Protein AF-0000000084682829 (afdb_homodimer)

InterPro domains:
  IPR000572 Oxidoreductase, molybdopterin-binding domain [PF00174] (5-115)
  IPR036374 Oxidoreductase, molybdopterin-binding domain superfamily [G3DSA:3.90.420.10] (2-144)
  IPR036374 Oxidoreductase, molybdopterin-binding domain superfamily [SSF56524] (5-141)

Foldseek 3Di:
DDFAWEWEAAQFPATDIDTLVNFVVDDKDKDWAWAQDPVPGIDTKMFMTDFPLVVRVVRHHPFDPVDPVLQQQKKKWWAAPVGQIDIDRSQCCDPVHVNFRWGQTQDINRHGCGRWGTWIDGRPDHHCSHIGTHIHYMYIYSPDDPPDPPPDPPDPPPPPDD/DDFAWEWEAAQFPATDIDTLVNFVVDDKDKDWAWAQDPVPGIDTKMFMTDFPLVVRVVRHHPFDPVDPVLLQQKKKWWAAPVGQIDIDRSQCCDPVHVNFRWGQTQDINRHGCGRWGTWIDGRVDHHCSHIGTHIHYMYMYSPDDPPDPPPDPPPPPPPPDD

Sequence (324 aa):
MELAELALTGDLVRPARLTVPDLLRRPQHAARVSFECATSGTRHHRFTGPLLYDVLAGAGPVFDPARRKDRLRFLIAVTGTDGHRALLSWAEIDPDFADAPVLLAVTVDGTPLDAAGPQLVLPQDRCGGRHISGITAIRVDGGYGFGAPVPATPGRASAAAPMELAELALTGDLVRPARLTVPDLLRRPQHAARVSFECATSGTRHHRFTGPLLYDVLAGAGPVFDPARRKDRLRFLIAVTGTDGHRALLSWAEIDPDFADAPVLLAVTVDGTPLDAAGPQLVLPQDRCGGRHISGITAIRVDGGYGFGAPVPATPGRASAAAP

Radius of gyration: 21.26 Å; Cα contacts (8 Å, |Δi|>4): 786; chains: 2; bounding box: 44×88×56 Å

Structure (mmCIF, N/CA/C/O backbone):
data_AF-0000000084682829-model_v1
#
loop_
_entity.id
_entity.type
_entity.pdbx_description
1 polymer 'Oxidoreductase molybdopterin-binding domain-containing protein'
#
loop_
_atom_site.group_PDB
_atom_site.id
_atom_site.type_symbol
_atom_site.label_atom_id
_atom_site.label_alt_id
_atom_site.label_comp_id
_atom_site.label_asym_id
_atom_site.label_entity_id
_atom_site.label_seq_id
_atom_site.pdbx_PDB_ins_code
_atom_site.Cartn_x
_atom_site.Cartn_y
_atom_site.Cartn_z
_atom_site.occupancy
_atom_site.B_iso_or_equiv
_atom_site.auth_seq_id
_atom_site.auth_comp_id
_atom_site.auth_asym_id
_atom_site.auth_atom_id
_atom_site.pdbx_PDB_model_num
ATOM 1 N N . MET A 1 1 ? -2.072 31.734 17.453 1 63 1 MET A N 1
ATOM 2 C CA . MET A 1 1 ? -2.863 30.578 17.047 1 63 1 MET A CA 1
ATOM 3 C C . MET A 1 1 ? -2.098 29.281 17.297 1 63 1 MET A C 1
ATOM 5 O O . MET A 1 1 ? -0.901 29.203 17.016 1 63 1 MET A O 1
ATOM 9 N N . GLU A 1 2 ? -2.697 28.312 17.891 1 88.12 2 GLU A N 1
ATOM 10 C CA . GLU A 1 2 ? -2.031 27.062 18.266 1 88.12 2 GLU A CA 1
ATOM 11 C C . GLU A 1 2 ? -1.8 26.188 17.047 1 88.12 2 GLU A C 1
ATOM 13 O O . GLU A 1 2 ? -2.684 26.047 16.203 1 88.12 2 GLU A O 1
ATOM 18 N N . LEU A 1 3 ? -0.605 25.828 16.781 1 94.94 3 LEU A N 1
ATOM 19 C CA . LEU A 1 3 ? -0.229 24.969 15.672 1 94.94 3 LEU A CA 1
ATOM 20 C C . LEU A 1 3 ? -0.531 23.5 15.984 1 94.94 3 LEU A C 1
ATOM 22 O O . LEU A 1 3 ? -0.27 23.031 17.094 1 94.94 3 LEU A O 1
ATOM 26 N N . ALA A 1 4 ? -1.259 22.906 15.016 1 96.94 4 ALA A N 1
ATOM 27 C CA . ALA A 1 4 ? -1.4 21.453 15.133 1 96.94 4 ALA A CA 1
ATOM 28 C C . ALA A 1 4 ? -0.052 20.75 14.984 1 96.94 4 ALA A C 1
ATOM 30 O O . ALA A 1 4 ? 0.828 21.234 14.266 1 96.94 4 ALA A O 1
ATOM 31 N N . GLU A 1 5 ? 0.032 19.609 15.641 1 96.88 5 GLU A N 1
ATOM 32 C CA . GLU A 1 5 ? 1.266 18.828 15.555 1 96.88 5 GLU A CA 1
ATOM 33 C C . GLU A 1 5 ? 0.998 17.422 15.023 1 96.88 5 GLU A C 1
ATOM 35 O O . GLU A 1 5 ? -0 16.797 15.383 1 96.88 5 GLU A O 1
ATOM 40 N N . LEU A 1 6 ? 1.908 16.953 14.242 1 96.31 6 LEU A N 1
ATOM 41 C CA . LEU A 1 6 ? 1.944 15.586 13.727 1 96.31 6 LEU A CA 1
ATOM 42 C C . LEU A 1 6 ? 3.107 14.805 14.328 1 96.31 6 LEU A C 1
ATOM 44 O O . LEU A 1 6 ? 4.262 15.227 14.234 1 96.31 6 LEU A O 1
ATOM 48 N N . ALA A 1 7 ? 2.777 13.727 14.992 1 97.62 7 ALA A N 1
ATOM 49 C CA . ALA A 1 7 ? 3.836 12.859 15.508 1 97.62 7 ALA A CA 1
ATOM 50 C C . ALA A 1 7 ? 4.305 11.867 14.445 1 97.62 7 ALA A C 1
ATOM 52 O O . ALA A 1 7 ? 3.506 11.109 13.898 1 97.62 7 ALA A O 1
ATOM 53 N N . LEU A 1 8 ? 5.547 11.898 14.062 1 97.81 8 LEU A N 1
ATOM 54 C CA . LEU A 1 8 ? 6.215 10.914 13.227 1 97.81 8 LEU A CA 1
ATOM 55 C C . LEU A 1 8 ? 6.965 9.891 14.078 1 97.81 8 LEU A C 1
ATOM 57 O O . LEU A 1 8 ? 7.918 10.242 14.773 1 97.81 8 LEU A O 1
ATOM 61 N N . THR A 1 9 ? 6.508 8.609 14.008 1 97.31 9 THR A N 1
ATOM 62 C CA . THR A 1 9 ? 7.02 7.633 14.961 1 97.31 9 THR A CA 1
ATOM 63 C C . THR A 1 9 ? 7.285 6.293 14.281 1 97.31 9 THR A C 1
ATOM 65 O O . THR A 1 9 ? 7.047 6.148 13.078 1 97.31 9 THR A O 1
ATOM 68 N N . GLY A 1 10 ? 7.793 5.293 15.125 1 97 10 GLY A N 1
ATOM 69 C CA . GLY A 1 10 ? 8.039 3.945 14.633 1 97 10 GLY A CA 1
ATOM 70 C C . GLY A 1 10 ? 9.5 3.686 14.32 1 97 10 GLY A C 1
ATOM 71 O O . GLY A 1 10 ? 10.391 4.188 15.016 1 97 10 GLY A O 1
ATOM 72 N N . ASP A 1 11 ? 9.75 2.855 13.359 1 97.75 11 ASP A N 1
ATOM 73 C CA . ASP A 1 11 ? 11.094 2.412 12.992 1 97.75 11 ASP A CA 1
ATOM 74 C C . ASP A 1 11 ? 11.805 3.467 12.148 1 97.75 11 ASP A C 1
ATOM 76 O O . ASP A 1 11 ? 12.086 3.244 10.977 1 97.75 11 ASP A O 1
ATOM 80 N N . LEU A 1 12 ? 12.133 4.551 12.836 1 98.06 12 LEU A N 1
ATOM 81 C CA . LEU A 1 12 ? 12.812 5.711 12.258 1 98.06 12 LEU A CA 1
ATOM 82 C C . LEU A 1 12 ? 14.047 6.078 13.07 1 98.06 12 LEU A C 1
ATOM 84 O O . LEU A 1 12 ? 14.039 5.98 14.305 1 98.06 12 LEU A O 1
ATOM 88 N N . VAL A 1 13 ? 15.023 6.523 12.398 1 98.19 13 VAL A N 1
ATOM 89 C CA . VAL A 1 13 ? 16.234 7.02 13.055 1 98.19 13 VAL A CA 1
ATOM 90 C C . VAL A 1 13 ? 15.93 8.359 13.734 1 98.19 13 VAL A C 1
ATOM 92 O O . VAL A 1 13 ? 16.438 8.633 14.82 1 98.19 13 VAL A O 1
ATOM 95 N N . ARG A 1 14 ? 15.031 9.188 13.039 1 98 14 ARG A N 1
ATOM 96 C CA . ARG A 1 14 ? 14.758 10.539 13.516 1 98 14 ARG A CA 1
ATOM 97 C C . ARG A 1 14 ? 13.258 10.781 13.656 1 98 14 ARG A C 1
ATOM 99 O O . ARG A 1 14 ? 12.68 11.586 12.922 1 98 14 ARG A O 1
ATOM 106 N N . PRO A 1 15 ? 12.641 10.039 14.672 1 97.44 15 PRO A N 1
ATOM 107 C CA . PRO A 1 15 ? 11.266 10.453 14.969 1 97.44 15 PRO A CA 1
ATOM 108 C C . PRO A 1 15 ? 11.156 11.938 15.297 1 97.44 15 PRO A C 1
ATOM 110 O O . PRO A 1 15 ? 12.148 12.57 15.68 1 97.44 15 PRO A O 1
ATOM 113 N N . ALA A 1 16 ? 9.961 12.492 15.055 1 97.62 16 ALA A N 1
ATOM 114 C CA . ALA A 1 16 ? 9.828 13.938 15.219 1 97.62 16 ALA A CA 1
ATOM 115 C C . ALA A 1 16 ? 8.375 14.336 15.438 1 97.62 16 ALA A C 1
ATOM 117 O O . ALA A 1 16 ? 7.465 13.539 15.211 1 97.62 16 ALA A O 1
ATOM 118 N N . ARG A 1 17 ? 8.211 15.445 15.945 1 97.69 17 ARG A N 1
ATOM 119 C CA . ARG A 1 17 ? 6.941 16.172 15.898 1 97.69 17 ARG A CA 1
ATOM 120 C C . ARG A 1 17 ? 7.008 17.328 14.906 1 97.69 17 ARG A C 1
ATOM 122 O O . ARG A 1 17 ? 7.887 18.188 14.992 1 97.69 17 ARG A O 1
ATOM 129 N N . LEU A 1 18 ? 6.105 17.266 14 1 98.19 18 LEU A N 1
ATOM 130 C CA . LEU A 1 18 ? 6.152 18.234 12.906 1 98.19 18 LEU A CA 1
ATOM 131 C C . LEU A 1 18 ? 4.906 19.109 12.906 1 98.19 18 LEU A C 1
ATOM 133 O O . LEU A 1 18 ? 3.82 18.641 13.266 1 98.19 18 LEU A O 1
ATOM 137 N N . THR A 1 19 ? 5.09 20.312 12.477 1 98.25 19 THR A N 1
ATOM 138 C CA . THR A 1 19 ? 3.996 21.25 12.203 1 98.25 19 THR A CA 1
ATOM 139 C C . THR A 1 19 ? 3.93 21.578 10.711 1 98.25 19 THR A C 1
ATOM 141 O O . THR A 1 19 ? 4.82 21.203 9.945 1 98.25 19 THR A O 1
ATOM 144 N N . VAL A 1 20 ? 2.881 22.266 10.383 1 98.44 20 VAL A N 1
ATOM 145 C CA . VAL A 1 20 ? 2.738 22.688 8.992 1 98.44 20 VAL A CA 1
ATOM 146 C C . VAL A 1 20 ? 3.922 23.562 8.594 1 98.44 20 VAL A C 1
ATOM 148 O O . VAL A 1 20 ? 4.516 23.375 7.531 1 98.44 20 VAL A O 1
ATOM 151 N N . PRO A 1 21 ? 4.391 24.484 9.422 1 98.19 21 PRO A N 1
ATOM 152 C CA . PRO A 1 21 ? 5.57 25.281 9.062 1 98.19 21 PRO A CA 1
ATOM 153 C C . PRO A 1 21 ? 6.805 24.406 8.82 1 98.19 21 PRO A C 1
ATOM 155 O O . PRO A 1 21 ? 7.613 24.719 7.938 1 98.19 21 PRO A O 1
ATOM 158 N N . ASP A 1 22 ? 6.984 23.375 9.594 1 98.25 22 ASP A N 1
ATOM 159 C CA . ASP A 1 22 ? 8.094 22.469 9.359 1 98.25 22 ASP A CA 1
ATOM 160 C C . ASP A 1 22 ? 8.008 21.844 7.965 1 98.25 22 ASP A C 1
ATOM 162 O O . ASP A 1 22 ? 9.023 21.672 7.285 1 98.25 22 ASP A O 1
ATOM 166 N N . LEU A 1 23 ? 6.832 21.5 7.535 1 98.69 23 LEU A N 1
ATOM 167 C CA . LEU A 1 23 ? 6.605 20.844 6.25 1 98.69 23 LEU A CA 1
ATOM 168 C C . LEU A 1 23 ? 6.801 21.828 5.102 1 98.69 23 LEU A C 1
ATOM 170 O O . LEU A 1 23 ? 7.238 21.438 4.016 1 98.69 23 LEU A O 1
ATOM 174 N N . LEU A 1 24 ? 6.52 23.062 5.359 1 98.12 24 LEU A N 1
ATOM 175 C CA . LEU A 1 24 ? 6.629 24.094 4.344 1 98.12 24 LEU A CA 1
ATOM 176 C C . LEU A 1 24 ? 8.086 24.312 3.938 1 98.12 24 LEU A C 1
ATOM 178 O O . LEU A 1 24 ? 8.359 24.859 2.871 1 98.12 24 LEU A O 1
ATOM 182 N N . ARG A 1 25 ? 8.953 23.844 4.762 1 97.19 25 ARG A N 1
ATOM 183 C CA . ARG A 1 25 ? 10.375 24.016 4.488 1 97.19 25 ARG A CA 1
ATOM 184 C C . ARG A 1 25 ? 10.875 22.969 3.492 1 97.19 25 ARG A C 1
ATOM 186 O O . ARG A 1 25 ? 12.016 23.047 3.029 1 97.19 25 ARG A O 1
ATOM 193 N N . ARG A 1 26 ? 10.055 22.078 3.121 1 97.81 26 ARG A N 1
ATOM 194 C CA . ARG A 1 26 ? 10.391 21.031 2.16 1 97.81 26 ARG A CA 1
ATOM 195 C C . ARG A 1 26 ? 9.891 21.391 0.765 1 97.81 26 ARG A C 1
ATOM 197 O O . ARG A 1 26 ? 9.055 22.281 0.61 1 97.81 26 ARG A O 1
ATOM 204 N N . PRO A 1 27 ? 10.461 20.719 -0.253 1 98.38 27 PRO A N 1
ATOM 205 C CA . PRO A 1 27 ? 9.914 20.953 -1.591 1 98.38 27 PRO A CA 1
ATOM 206 C C . PRO A 1 27 ? 8.398 20.734 -1.647 1 98.38 27 PRO A C 1
ATOM 208 O O . PRO A 1 27 ? 7.891 19.75 -1.106 1 98.38 27 PRO A O 1
ATOM 211 N N . GLN A 1 28 ? 7.754 21.719 -2.258 1 98.62 28 GLN A N 1
ATOM 212 C CA . GLN A 1 28 ? 6.301 21.688 -2.336 1 98.62 28 GLN A CA 1
ATOM 213 C C . GLN A 1 28 ? 5.832 21.188 -3.699 1 98.62 28 GLN A C 1
ATOM 215 O O . GLN A 1 28 ? 6.434 21.516 -4.727 1 98.62 28 GLN A O 1
ATOM 220 N N . HIS A 1 29 ? 4.762 20.422 -3.668 1 98.62 29 HIS A N 1
ATOM 221 C CA . HIS A 1 29 ? 4.062 19.938 -4.855 1 98.62 29 HIS A CA 1
ATOM 222 C C . HIS A 1 29 ? 2.588 20.312 -4.82 1 98.62 29 HIS A C 1
ATOM 224 O O . HIS A 1 29 ? 2.004 20.453 -3.744 1 98.62 29 HIS A O 1
ATOM 230 N N . ALA A 1 30 ? 2.062 20.469 -5.961 1 98.12 30 ALA A N 1
ATOM 231 C CA . ALA A 1 30 ? 0.636 20.766 -6.086 1 98.12 30 ALA A CA 1
ATOM 232 C C . ALA A 1 30 ? -0.107 19.609 -6.75 1 98.12 30 ALA A C 1
ATOM 234 O O . ALA A 1 30 ? 0.438 18.938 -7.629 1 98.12 30 ALA A O 1
ATOM 235 N N . ALA A 1 31 ? -1.32 19.391 -6.262 1 97.31 31 ALA A N 1
ATOM 236 C CA . ALA A 1 31 ? -2.189 18.391 -6.871 1 97.31 31 ALA A CA 1
ATOM 237 C C . ALA A 1 31 ? -3.633 18.891 -6.938 1 97.31 31 ALA A C 1
ATOM 239 O O . ALA A 1 31 ? -4.184 19.344 -5.938 1 97.31 31 ALA A O 1
ATOM 240 N N . ARG A 1 32 ? -4.164 18.844 -8.133 1 95.94 32 ARG A N 1
ATOM 241 C CA . ARG A 1 32 ? -5.613 18.969 -8.273 1 95.94 32 ARG A CA 1
ATOM 242 C C . ARG A 1 32 ? -6.297 17.609 -8.156 1 95.94 32 ARG A C 1
ATOM 244 O O . ARG A 1 32 ? -6.02 16.703 -8.945 1 95.94 32 ARG A O 1
ATOM 251 N N . VAL A 1 33 ? -7.156 17.531 -7.207 1 94.88 33 VAL A N 1
ATOM 252 C CA . VAL A 1 33 ? -7.699 16.219 -6.883 1 94.88 33 VAL A CA 1
ATOM 253 C C . VAL A 1 33 ? -9.227 16.25 -6.98 1 94.88 33 VAL A C 1
ATOM 255 O O . VAL A 1 33 ? -9.867 17.188 -6.484 1 94.88 33 VAL A O 1
ATOM 258 N N . SER A 1 34 ? -9.711 15.312 -7.711 1 91.38 34 SER A N 1
ATOM 259 C CA . SER A 1 34 ? -11.141 15.008 -7.738 1 91.38 34 SER A CA 1
ATOM 260 C C . SER A 1 34 ? -11.414 13.617 -7.164 1 91.38 34 SER A C 1
ATOM 262 O O . SER A 1 34 ? -10.781 12.641 -7.555 1 91.38 34 SER A O 1
ATOM 264 N N . PHE A 1 35 ? -12.312 13.609 -6.16 1 84.44 35 PHE A N 1
ATOM 265 C CA . PHE A 1 35 ? -12.609 12.305 -5.59 1 84.44 35 PHE A CA 1
ATOM 266 C C . PHE A 1 35 ? -14.078 12.211 -5.184 1 84.44 35 PHE A C 1
ATOM 268 O O . PHE A 1 35 ? -14.711 13.234 -4.914 1 84.44 35 PHE A O 1
ATOM 275 N N . GLU A 1 36 ? -14.477 11 -5.207 1 85.06 36 GLU A N 1
ATOM 276 C CA . GLU A 1 36 ? -15.859 10.703 -4.84 1 85.06 36 GLU A CA 1
ATOM 277 C C . GLU A 1 36 ? -16.016 10.539 -3.33 1 85.06 36 GLU A C 1
ATOM 279 O O . GLU A 1 36 ? -15.234 9.812 -2.703 1 85.06 36 GLU A O 1
ATOM 284 N N . CYS A 1 37 ? -16.938 11.312 -2.814 1 79.12 37 CYS A N 1
ATOM 285 C CA . CYS A 1 37 ? -17.312 11.156 -1.414 1 79.12 37 CYS A CA 1
ATOM 286 C C . CYS A 1 37 ? -18.688 10.5 -1.288 1 79.12 37 CYS A C 1
ATOM 288 O O . CYS A 1 37 ? -19.609 10.82 -2.045 1 79.12 37 CYS A O 1
ATOM 290 N N . ALA A 1 38 ? -18.688 9.5 -0.343 1 74.38 38 ALA A N 1
ATOM 291 C CA . ALA A 1 38 ? -19.938 8.766 -0.167 1 74.38 38 ALA A CA 1
ATOM 292 C C . ALA A 1 38 ? -21.062 9.703 0.229 1 74.38 38 ALA A C 1
ATOM 294 O O . ALA A 1 38 ? -22.203 9.539 -0.218 1 74.38 38 ALA A O 1
ATOM 295 N N . THR A 1 39 ? -20.75 10.711 0.98 1 72 39 THR A N 1
ATOM 296 C CA . THR A 1 39 ? -21.797 11.547 1.573 1 72 39 THR A CA 1
ATOM 297 C C . THR A 1 39 ? -22 12.812 0.75 1 72 39 THR A C 1
ATOM 299 O O . THR A 1 39 ? -23.141 13.273 0.58 1 72 39 THR A O 1
ATOM 302 N N . SER A 1 40 ? -20.938 13.312 0.173 1 76 40 SER A N 1
ATOM 303 C CA . SER A 1 40 ? -21.031 14.656 -0.4 1 76 40 SER A CA 1
ATOM 304 C C . SER A 1 40 ? -20.844 14.625 -1.913 1 76 40 SER A C 1
ATOM 306 O O . SER A 1 40 ? -20.906 15.664 -2.572 1 76 40 SER A O 1
ATOM 308 N N . GLY A 1 41 ? -20.719 13.406 -2.504 1 80.5 41 GLY A N 1
ATOM 309 C CA . GLY A 1 41 ? -20.5 13.305 -3.938 1 80.5 41 GLY A CA 1
ATOM 310 C C . GLY A 1 41 ? -19.078 13.664 -4.352 1 80.5 41 GLY A C 1
ATOM 311 O O . GLY A 1 41 ? -18.141 13.469 -3.586 1 80.5 41 GLY A O 1
ATOM 312 N N . THR A 1 42 ? -18.891 14.172 -5.691 1 84.12 42 THR A N 1
ATOM 313 C CA . THR A 1 42 ? -17.562 14.477 -6.219 1 84.12 42 THR A CA 1
ATOM 314 C C . THR A 1 42 ? -17.047 15.805 -5.672 1 84.12 42 THR A C 1
ATOM 316 O O . THR A 1 42 ? -17.766 16.812 -5.699 1 84.12 42 THR A O 1
ATOM 319 N N . ARG A 1 43 ? -15.859 15.758 -5.121 1 84.69 43 ARG A N 1
ATOM 320 C CA . ARG A 1 43 ? -15.195 16.938 -4.59 1 84.69 43 ARG A CA 1
ATOM 321 C C . ARG A 1 43 ? -13.938 17.266 -5.395 1 84.69 43 ARG A C 1
ATOM 323 O O . ARG A 1 43 ? -13.258 16.375 -5.887 1 84.69 43 ARG A O 1
ATOM 330 N N . HIS A 1 44 ? -13.719 18.562 -5.504 1 92.12 44 HIS A N 1
ATOM 331 C CA . HIS A 1 44 ? -12.523 19.047 -6.18 1 92.12 44 HIS A CA 1
ATOM 332 C C . HIS A 1 44 ? -11.75 20.016 -5.289 1 92.12 44 HIS A C 1
ATOM 334 O O . HIS A 1 44 ? -12.312 20.984 -4.77 1 92.12 44 HIS A O 1
ATOM 340 N N . HIS A 1 45 ? -10.586 19.703 -5.109 1 95.62 45 HIS A N 1
ATOM 341 C CA . HIS A 1 45 ? -9.727 20.578 -4.305 1 95.62 45 HIS A CA 1
ATOM 342 C C . HIS A 1 45 ? -8.312 20.641 -4.883 1 95.62 45 HIS A C 1
ATOM 344 O O . HIS A 1 45 ? -7.906 19.766 -5.645 1 95.62 45 HIS A O 1
ATOM 350 N N . ARG A 1 46 ? -7.703 21.734 -4.609 1 97.81 46 ARG A N 1
ATOM 351 C CA . ARG A 1 46 ? -6.273 21.859 -4.859 1 97.81 46 ARG A CA 1
ATOM 352 C C . ARG A 1 46 ? -5.477 21.781 -3.562 1 97.81 46 ARG A C 1
ATOM 354 O O . ARG A 1 46 ? -5.766 22.5 -2.604 1 97.81 46 ARG A O 1
ATOM 361 N N . PHE A 1 47 ? -4.504 20.953 -3.592 1 98.38 47 PHE A N 1
ATOM 362 C CA . PHE A 1 47 ? -3.656 20.766 -2.422 1 98.38 47 PHE A CA 1
ATOM 363 C C . PHE A 1 47 ? -2.203 21.094 -2.75 1 98.38 47 PHE A C 1
ATOM 365 O O . PHE A 1 47 ? -1.766 20.922 -3.889 1 98.38 47 PHE A O 1
ATOM 372 N N . THR A 1 48 ? -1.549 21.594 -1.757 1 98.69 48 THR A N 1
ATOM 373 C CA . THR A 1 48 ? -0.101 21.719 -1.871 1 98.69 48 THR A CA 1
ATOM 374 C C . THR A 1 48 ? 0.595 21.141 -0.643 1 98.69 48 THR A C 1
ATOM 376 O O . THR A 1 48 ? 0.053 21.188 0.464 1 98.69 48 THR A O 1
ATOM 379 N N . GLY A 1 49 ? 1.767 20.594 -0.822 1 98.81 49 GLY A N 1
ATOM 380 C CA . GLY A 1 49 ? 2.572 20.062 0.262 1 98.81 49 GLY A CA 1
ATOM 381 C C . GLY A 1 49 ? 3.699 19.172 -0.218 1 98.81 49 GLY A C 1
ATOM 382 O O . GLY A 1 49 ? 3.85 18.938 -1.42 1 98.81 49 GLY A O 1
ATOM 383 N N . PRO A 1 50 ? 4.543 18.797 0.659 1 98.94 50 PRO A N 1
ATOM 384 C CA . PRO A 1 50 ? 5.586 17.844 0.278 1 98.94 50 PRO A CA 1
ATOM 385 C C . PRO A 1 50 ? 5.043 16.438 0.02 1 98.94 50 PRO A C 1
ATOM 387 O O . PRO A 1 50 ? 3.924 16.125 0.437 1 98.94 50 PRO A O 1
ATOM 390 N N . LEU A 1 51 ? 5.855 15.672 -0.701 1 98.88 51 LEU A N 1
ATOM 391 C CA . LEU A 1 51 ? 5.535 14.25 -0.85 1 98.88 51 LEU A CA 1
ATOM 392 C C . LEU A 1 51 ? 5.754 13.508 0.461 1 98.88 51 LEU A C 1
ATOM 394 O O . LEU A 1 51 ? 6.734 13.75 1.165 1 98.88 51 LEU A O 1
ATOM 398 N N . LEU A 1 52 ? 4.816 12.648 0.776 1 98.94 52 LEU A N 1
ATOM 399 C CA . LEU A 1 52 ? 4.953 11.805 1.957 1 98.94 52 LEU A CA 1
ATOM 400 C C . LEU A 1 52 ? 6.285 11.07 1.945 1 98.94 52 LEU A C 1
ATOM 402 O O . LEU A 1 52 ? 6.965 10.984 2.973 1 98.94 52 LEU A O 1
ATOM 406 N N . TYR A 1 53 ? 6.637 10.57 0.841 1 98.88 53 TYR A N 1
ATOM 407 C CA . TYR A 1 53 ? 7.883 9.82 0.726 1 98.88 53 TYR A CA 1
ATOM 408 C C . TYR A 1 53 ? 9.07 10.656 1.195 1 98.88 53 TYR A C 1
ATOM 410 O O . TYR A 1 53 ? 9.906 10.18 1.967 1 98.88 53 TYR A O 1
ATOM 418 N N . ASP A 1 54 ? 9.156 11.859 0.693 1 98.62 54 ASP A N 1
ATOM 419 C CA . ASP A 1 54 ? 10.289 12.711 1.02 1 98.62 54 ASP A CA 1
ATOM 420 C C . ASP A 1 54 ? 10.367 12.977 2.521 1 98.62 54 ASP A C 1
ATOM 422 O O . ASP A 1 54 ? 11.453 12.969 3.104 1 98.62 54 ASP A O 1
ATOM 426 N N . VAL A 1 55 ? 9.203 13.227 3.105 1 98.81 55 VAL A N 1
ATOM 427 C CA . VAL A 1 55 ? 9.156 13.5 4.539 1 98.81 55 VAL A CA 1
ATOM 428 C C . VAL A 1 55 ? 9.633 12.273 5.316 1 98.81 55 VAL A C 1
ATOM 430 O O . VAL A 1 55 ? 10.484 12.383 6.207 1 98.81 55 VAL A O 1
ATOM 433 N N . LEU A 1 56 ? 9.156 11.078 4.945 1 98.69 56 LEU A N 1
ATOM 434 C CA . LEU A 1 56 ? 9.5 9.867 5.68 1 98.69 56 LEU A CA 1
ATOM 435 C C . LEU A 1 56 ? 10.945 9.453 5.41 1 98.69 56 LEU A C 1
ATOM 437 O O . LEU A 1 56 ? 11.641 9 6.32 1 98.69 56 LEU A O 1
ATOM 441 N N . ALA A 1 57 ? 11.352 9.609 4.129 1 97.81 57 ALA A N 1
ATOM 442 C CA . ALA A 1 57 ? 12.742 9.297 3.807 1 97.81 57 ALA A CA 1
ATOM 443 C C . ALA A 1 57 ? 13.703 10.156 4.625 1 97.81 57 ALA A C 1
ATOM 445 O O . ALA A 1 57 ? 14.727 9.664 5.113 1 97.81 57 ALA A O 1
ATOM 446 N N . GLY A 1 58 ? 13.328 11.398 4.793 1 97.19 58 GLY A N 1
ATOM 447 C CA . GLY A 1 58 ? 14.141 12.305 5.582 1 97.19 58 GLY A CA 1
ATOM 448 C C . GLY A 1 58 ? 14.227 11.914 7.047 1 97.19 58 GLY A C 1
ATOM 449 O O . GLY A 1 58 ? 15.188 12.273 7.734 1 97.19 58 GLY A O 1
ATOM 450 N N . ALA A 1 59 ? 13.164 11.203 7.535 1 98.06 59 ALA A N 1
ATOM 451 C CA . ALA A 1 59 ? 13.133 10.773 8.93 1 98.06 59 ALA A CA 1
ATOM 452 C C . ALA A 1 59 ? 13.969 9.516 9.141 1 98.06 59 ALA A C 1
ATOM 454 O O . ALA A 1 59 ? 14.234 9.117 10.273 1 98.06 59 ALA A O 1
ATOM 455 N N . GLY A 1 60 ? 14.398 8.852 8.07 1 97.5 60 GLY A N 1
ATOM 456 C CA . GLY A 1 60 ? 15.375 7.773 8.133 1 97.5 60 GLY A CA 1
ATOM 457 C C . GLY A 1 60 ? 14.773 6.449 8.57 1 97.5 60 GLY A C 1
ATOM 458 O O . GLY A 1 60 ? 15.125 5.922 9.625 1 97.5 60 GLY A O 1
ATOM 459 N N . PRO A 1 61 ? 13.852 5.891 7.715 1 97.69 61 PRO A N 1
ATOM 460 C CA . PRO A 1 61 ? 13.398 4.539 8.047 1 97.69 61 PRO A CA 1
ATOM 461 C C . PRO A 1 61 ? 14.555 3.559 8.25 1 97.69 61 PRO A C 1
ATOM 463 O O . PRO A 1 61 ? 15.562 3.635 7.543 1 97.69 61 PRO A O 1
ATOM 466 N N . VAL A 1 62 ? 14.383 2.633 9.188 1 96.88 62 VAL A N 1
ATOM 467 C CA . VAL A 1 62 ? 15.5 1.788 9.594 1 96.88 62 VAL A CA 1
ATOM 468 C C . VAL A 1 62 ? 15.555 0.541 8.719 1 96.88 62 VAL A C 1
ATOM 470 O O . VAL A 1 62 ? 15.656 -0.579 9.227 1 96.88 62 VAL A O 1
ATOM 473 N N . PHE A 1 63 ? 15.453 0.776 7.406 1 93.5 63 PHE A N 1
ATOM 474 C CA . PHE A 1 63 ? 15.672 -0.345 6.5 1 93.5 63 PHE A CA 1
ATOM 475 C C . PHE A 1 63 ? 17.156 -0.648 6.363 1 93.5 63 PHE A C 1
ATOM 477 O O . PHE A 1 63 ? 18 0.22 6.605 1 93.5 63 PHE A O 1
ATOM 484 N N . ASP A 1 64 ? 17.484 -1.88 5.98 1 92.94 64 ASP A N 1
ATOM 485 C CA . ASP A 1 64 ? 18.844 -2.219 5.559 1 92.94 64 ASP A CA 1
ATOM 486 C C . ASP A 1 64 ? 19.156 -1.604 4.199 1 92.94 64 ASP A C 1
ATOM 488 O O . ASP A 1 64 ? 18.641 -2.043 3.172 1 92.94 64 ASP A O 1
ATOM 492 N N . PRO A 1 65 ? 19.953 -0.559 4.227 1 84.88 65 PRO A N 1
ATOM 493 C CA . PRO A 1 65 ? 20.203 0.144 2.965 1 84.88 65 PRO A CA 1
ATOM 494 C C . PRO A 1 65 ? 20.812 -0.759 1.899 1 84.88 65 PRO A C 1
ATOM 496 O O . PRO A 1 65 ? 20.75 -0.449 0.707 1 84.88 65 PRO A O 1
ATOM 499 N N . ALA A 1 66 ? 21.391 -1.871 2.279 1 86.12 66 ALA A N 1
ATOM 500 C CA . ALA A 1 66 ? 22.047 -2.781 1.346 1 86.12 66 ALA A CA 1
ATOM 501 C C . ALA A 1 66 ? 21.047 -3.77 0.749 1 86.12 66 ALA A C 1
ATOM 503 O O . ALA A 1 66 ? 21.359 -4.453 -0.231 1 86.12 66 ALA A O 1
ATOM 504 N N . ARG A 1 67 ? 19.922 -3.768 1.338 1 89.19 67 ARG A N 1
ATOM 505 C CA . ARG A 1 67 ? 18.938 -4.738 0.906 1 89.19 67 ARG A CA 1
ATOM 506 C C . ARG A 1 67 ? 17.625 -4.051 0.535 1 89.19 67 ARG A C 1
ATOM 508 O O . ARG A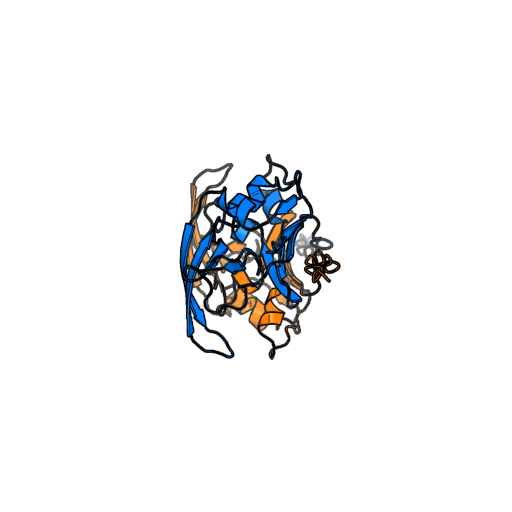 1 67 ? 16.734 -3.881 1.382 1 89.19 67 ARG A O 1
ATOM 515 N N . ARG A 1 68 ? 17.422 -3.758 -0.733 1 86.31 68 ARG A N 1
ATOM 516 C CA . ARG A 1 68 ? 16.234 -3.092 -1.238 1 86.31 68 ARG A CA 1
ATOM 517 C C . ARG A 1 68 ? 14.969 -3.834 -0.812 1 86.31 68 ARG A C 1
ATOM 519 O O . ARG A 1 68 ? 13.953 -3.211 -0.5 1 86.31 68 ARG A O 1
ATOM 526 N N . LYS A 1 69 ? 15.117 -5.152 -0.744 1 90.31 69 LYS A N 1
ATOM 527 C CA . LYS A 1 69 ? 13.961 -5.992 -0.445 1 90.31 69 LYS A CA 1
ATOM 528 C C . LYS A 1 69 ? 13.516 -5.816 1.004 1 90.31 69 LYS A C 1
ATOM 530 O O . LYS A 1 69 ? 12.391 -6.176 1.359 1 90.31 69 LYS A O 1
ATOM 535 N N . ASP A 1 70 ? 14.43 -5.309 1.831 1 94.44 70 ASP A N 1
ATOM 536 C CA . ASP A 1 70 ? 14.078 -5.066 3.227 1 94.44 70 ASP A CA 1
ATOM 537 C C . ASP A 1 70 ? 12.969 -4.027 3.342 1 94.44 70 ASP A C 1
ATOM 539 O O . ASP A 1 70 ? 12.156 -4.07 4.273 1 94.44 70 ASP A O 1
ATOM 543 N N . ARG A 1 71 ? 12.859 -3.133 2.41 1 97 71 ARG A N 1
ATOM 544 C CA . ARG A 1 71 ? 11.883 -2.049 2.391 1 97 71 ARG A CA 1
ATOM 545 C C . ARG A 1 71 ? 10.469 -2.59 2.215 1 97 71 ARG A C 1
ATOM 547 O O . ARG A 1 71 ? 9.492 -1.918 2.562 1 97 71 ARG A O 1
ATOM 554 N N . LEU A 1 72 ? 10.352 -3.812 1.749 1 97.31 72 LEU A N 1
ATOM 555 C CA . LEU A 1 72 ? 9.078 -4.367 1.31 1 97.31 72 LEU A CA 1
ATOM 556 C C . LEU A 1 72 ? 8.258 -4.852 2.5 1 97.31 72 LEU A C 1
ATOM 558 O O . LEU A 1 72 ? 7.074 -5.18 2.355 1 97.31 72 LEU A O 1
ATOM 562 N N . ARG A 1 73 ? 8.852 -4.832 3.645 1 95.75 73 ARG A N 1
ATOM 563 C CA . ARG A 1 73 ? 8.133 -5.281 4.832 1 95.75 73 ARG A CA 1
ATOM 564 C C . ARG A 1 73 ? 7.629 -4.094 5.648 1 95.75 73 ARG A C 1
ATOM 566 O O . ARG A 1 73 ? 6.965 -4.277 6.672 1 95.75 73 ARG A O 1
ATOM 573 N N . PHE A 1 74 ? 7.957 -2.922 5.246 1 97.69 74 PHE A N 1
ATOM 574 C CA . PHE A 1 74 ? 7.574 -1.745 6.02 1 97.69 74 PHE A CA 1
ATOM 575 C C . PHE A 1 74 ? 6.188 -1.262 5.625 1 97.69 74 PHE A C 1
ATOM 577 O O . PHE A 1 74 ? 5.848 -1.241 4.438 1 97.69 74 PHE A O 1
ATOM 584 N N . LEU A 1 75 ? 5.41 -0.891 6.602 1 97.69 75 LEU A N 1
ATOM 585 C CA . LEU A 1 75 ? 4.121 -0.248 6.383 1 97.69 75 LEU A CA 1
ATOM 586 C C . LEU A 1 75 ? 4.086 1.136 7.023 1 97.69 75 LEU A C 1
ATOM 588 O O . LEU A 1 75 ? 4.98 1.491 7.789 1 97.69 75 LEU A O 1
ATOM 592 N N . ILE A 1 76 ? 3.156 1.926 6.625 1 98.69 76 ILE A N 1
ATOM 593 C CA . ILE A 1 76 ? 2.9 3.281 7.102 1 98.69 76 ILE A CA 1
ATOM 594 C C . ILE A 1 76 ? 1.474 3.379 7.633 1 98.69 76 ILE A C 1
ATOM 596 O O . ILE A 1 76 ? 0.511 3.158 6.895 1 98.69 76 ILE A O 1
ATOM 600 N N . ALA A 1 77 ? 1.366 3.674 8.906 1 98.25 77 ALA A N 1
ATOM 601 C CA . ALA A 1 77 ? 0.06 3.867 9.531 1 98.25 77 ALA A CA 1
ATOM 602 C C . ALA A 1 77 ? -0.21 5.344 9.797 1 98.25 77 ALA A C 1
ATOM 604 O O . ALA A 1 77 ? 0.578 6.02 10.461 1 98.25 77 ALA A O 1
ATOM 605 N N . VAL A 1 78 ? -1.313 5.812 9.258 1 98.38 78 VAL A N 1
ATOM 606 C CA . VAL A 1 78 ? -1.655 7.223 9.383 1 98.38 78 VAL A CA 1
ATOM 607 C C . VAL A 1 78 ? -2.951 7.375 10.18 1 98.38 78 VAL A C 1
ATOM 609 O O . VAL A 1 78 ? -3.916 6.641 9.945 1 98.38 78 VAL A O 1
ATOM 612 N N . THR A 1 79 ? -2.936 8.328 11.133 1 97.12 79 THR A N 1
ATOM 613 C CA . THR A 1 79 ? -4.102 8.57 11.969 1 97.12 79 THR A CA 1
ATOM 614 C C . THR A 1 79 ? -4.477 10.055 11.953 1 97.12 79 THR A C 1
ATOM 616 O O . THR A 1 79 ? -3.6 10.922 12 1 97.12 79 THR A O 1
ATOM 619 N N . GLY A 1 80 ? -5.77 10.273 11.836 1 96.31 80 GLY A N 1
ATOM 620 C CA . GLY A 1 80 ? -6.281 11.633 11.898 1 96.31 80 GLY A CA 1
ATOM 621 C C . GLY A 1 80 ? -6.988 11.945 13.203 1 96.31 80 GLY A C 1
ATOM 622 O O . GLY A 1 80 ? -7.234 11.055 14.016 1 96.31 80 GLY A O 1
ATOM 623 N N . THR A 1 81 ? -7.359 13.234 13.375 1 92.88 81 THR A N 1
ATOM 624 C CA . THR A 1 81 ? -7.969 13.758 14.594 1 92.88 81 THR A CA 1
ATOM 625 C C . THR A 1 81 ? -9.344 13.133 14.82 1 92.88 81 THR A C 1
ATOM 627 O O . THR A 1 81 ? -9.781 13 15.969 1 92.88 81 THR A O 1
ATOM 630 N N . ASP A 1 82 ? -10.008 12.719 13.805 1 90.5 82 ASP A N 1
ATOM 631 C CA . ASP A 1 82 ? -11.352 12.156 13.93 1 90.5 82 ASP A CA 1
ATOM 632 C C . ASP A 1 82 ? -11.297 10.641 14.109 1 90.5 82 ASP A C 1
ATOM 634 O O . ASP A 1 82 ? -12.336 9.969 14.062 1 90.5 82 ASP A O 1
ATOM 638 N N . GLY A 1 83 ? -10.133 10.117 14.203 1 90.31 83 GLY A N 1
ATOM 639 C CA . GLY A 1 83 ? -9.984 8.688 14.383 1 90.31 83 GLY A CA 1
ATOM 640 C C . GLY A 1 83 ? -9.875 7.926 13.078 1 90.31 83 GLY A C 1
ATOM 641 O O . GLY A 1 83 ? -9.695 6.707 13.07 1 90.31 83 GLY A O 1
ATOM 642 N N . HIS A 1 84 ? -9.984 8.664 11.977 1 93.56 84 HIS A N 1
ATOM 643 C CA . HIS A 1 84 ? -9.789 8.039 10.672 1 93.56 84 HIS A CA 1
ATOM 644 C C . HIS A 1 84 ? -8.359 7.527 10.516 1 93.56 84 HIS A C 1
ATOM 646 O O . HIS A 1 84 ? -7.414 8.141 11.023 1 93.56 84 HIS A O 1
ATOM 652 N N . ARG A 1 85 ? -8.25 6.316 9.898 1 95.62 85 ARG A N 1
ATOM 653 C CA . ARG A 1 85 ? -6.949 5.672 9.758 1 95.62 85 ARG A CA 1
ATOM 654 C C . ARG A 1 85 ? -6.797 5.039 8.383 1 95.62 85 ARG A C 1
ATOM 656 O O . ARG A 1 85 ? -7.785 4.637 7.766 1 95.62 85 ARG A O 1
ATOM 663 N N . ALA A 1 86 ? -5.602 4.977 7.961 1 97.5 86 ALA A N 1
ATOM 664 C CA . ALA A 1 86 ? -5.277 4.285 6.715 1 97.5 86 ALA A CA 1
ATOM 665 C C . ALA A 1 86 ? -3.889 3.654 6.781 1 97.5 86 ALA A C 1
ATOM 667 O O . ALA A 1 86 ? -2.977 4.211 7.395 1 97.5 86 ALA A O 1
ATOM 668 N N . LEU A 1 87 ? -3.785 2.494 6.168 1 98 87 LEU A N 1
ATOM 669 C CA . LEU A 1 87 ? -2.502 1.813 6.023 1 98 87 LEU A CA 1
ATOM 670 C C . LEU A 1 87 ? -1.983 1.93 4.594 1 98 87 LEU A C 1
ATOM 672 O O . LEU A 1 87 ? -2.752 1.803 3.639 1 98 87 LEU A O 1
ATOM 676 N N . LEU A 1 88 ? -0.72 2.232 4.477 1 98.62 88 LEU A N 1
ATOM 677 C CA . LEU A 1 88 ? 0.026 2.125 3.229 1 98.62 88 LEU A CA 1
ATOM 678 C C . LEU A 1 88 ? 1.222 1.191 3.389 1 98.62 88 LEU A C 1
ATOM 680 O O . LEU A 1 88 ? 1.739 1.022 4.496 1 98.62 88 LEU A O 1
ATOM 684 N N . SER A 1 89 ? 1.601 0.582 2.312 1 98.44 89 SER A N 1
ATOM 685 C CA . SER A 1 89 ? 2.936 -0.008 2.299 1 98.44 89 SER A CA 1
ATOM 686 C C . SER A 1 89 ? 3.99 1.021 1.909 1 98.44 89 SER A C 1
ATOM 688 O O . SER A 1 89 ? 3.713 1.942 1.138 1 98.44 89 SER A O 1
ATOM 690 N N . TRP A 1 90 ? 5.188 0.891 2.445 1 98.5 90 TRP A N 1
ATOM 691 C CA . TRP A 1 90 ? 6.273 1.787 2.057 1 98.5 90 TRP A CA 1
ATOM 692 C C . TRP A 1 90 ? 6.473 1.773 0.545 1 98.5 90 TRP A C 1
ATOM 694 O O . TRP A 1 90 ? 6.59 2.83 -0.081 1 98.5 90 TRP A O 1
ATOM 704 N N . ALA A 1 91 ? 6.445 0.606 -0.017 1 98.38 91 ALA A N 1
ATOM 705 C CA . ALA A 1 91 ? 6.773 0.432 -1.43 1 98.38 91 ALA A CA 1
ATOM 706 C C . ALA A 1 91 ? 5.738 1.113 -2.322 1 98.38 91 ALA A C 1
ATOM 708 O O . ALA A 1 91 ? 6.023 1.433 -3.479 1 98.38 91 ALA A O 1
ATOM 709 N N . GLU A 1 92 ? 4.547 1.37 -1.82 1 98.69 92 GLU A N 1
ATOM 710 C CA . GLU A 1 92 ? 3.529 2.08 -2.592 1 98.69 92 GLU A CA 1
ATOM 711 C C . GLU A 1 92 ? 3.99 3.49 -2.943 1 98.69 92 GLU A C 1
ATOM 713 O O . GLU A 1 92 ? 3.641 4.02 -4 1 98.69 92 GLU A O 1
ATOM 718 N N . ILE A 1 93 ? 4.828 4.102 -2.082 1 98.75 93 ILE A N 1
ATOM 719 C CA . ILE A 1 93 ? 5.16 5.504 -2.295 1 98.75 93 ILE A CA 1
ATOM 720 C C . ILE A 1 93 ? 6.641 5.633 -2.656 1 98.75 93 ILE A C 1
ATOM 722 O O . ILE A 1 93 ? 7.121 6.734 -2.932 1 98.75 93 ILE A O 1
ATOM 726 N N . ASP A 1 94 ? 7.41 4.625 -2.686 1 98.19 94 ASP A N 1
ATOM 727 C CA . ASP A 1 94 ? 8.852 4.598 -2.926 1 98.19 94 ASP A CA 1
ATOM 728 C C . ASP A 1 94 ? 9.156 4.664 -4.418 1 98.19 94 ASP A C 1
ATOM 730 O O . ASP A 1 94 ? 8.664 3.846 -5.199 1 98.19 94 ASP A O 1
ATOM 734 N N . PRO A 1 95 ? 10.047 5.637 -4.824 1 96.81 95 PRO A N 1
ATOM 735 C CA . PRO A 1 95 ? 10.328 5.84 -6.25 1 96.81 95 PRO A CA 1
ATOM 736 C C . PRO A 1 95 ? 10.938 4.605 -6.91 1 96.81 95 PRO A C 1
ATOM 738 O O . PRO A 1 95 ? 10.906 4.48 -8.133 1 96.81 95 PRO A O 1
ATOM 741 N N . ASP A 1 96 ? 11.508 3.719 -6.176 1 95.06 96 ASP A N 1
ATOM 742 C CA . ASP A 1 96 ? 12.07 2.5 -6.758 1 95.06 96 ASP A CA 1
ATOM 743 C C . ASP A 1 96 ? 10.969 1.497 -7.09 1 95.06 96 ASP A C 1
ATOM 745 O O . ASP A 1 96 ? 11.195 0.535 -7.828 1 95.06 96 ASP A O 1
ATOM 749 N N . PHE A 1 97 ? 9.758 1.754 -6.551 1 96.62 97 PHE A N 1
ATOM 750 C CA . PHE A 1 97 ? 8.664 0.803 -6.727 1 96.62 97 PHE A CA 1
ATOM 751 C C . PHE A 1 97 ? 7.449 1.479 -7.355 1 96.62 97 PHE A C 1
ATOM 753 O O . PHE A 1 97 ? 7.52 1.949 -8.492 1 96.62 97 PHE A O 1
ATOM 760 N N . ALA A 1 98 ? 6.336 1.643 -6.637 1 97.94 98 ALA A N 1
ATOM 761 C CA . ALA A 1 98 ? 5.113 2.131 -7.273 1 97.94 98 ALA A CA 1
ATOM 762 C C . ALA A 1 98 ? 5.16 3.645 -7.465 1 97.94 98 ALA A C 1
ATOM 764 O O . ALA A 1 98 ? 4.477 4.188 -8.336 1 97.94 98 ALA A O 1
ATOM 765 N N . ASP A 1 99 ? 5.832 4.383 -6.547 1 98.31 99 ASP A N 1
ATOM 766 C CA . ASP A 1 99 ? 6.07 5.82 -6.68 1 98.31 99 ASP A CA 1
ATOM 767 C C . ASP A 1 99 ? 4.754 6.594 -6.699 1 98.31 99 ASP A C 1
ATOM 769 O O . ASP A 1 99 ? 4.586 7.527 -7.484 1 98.31 99 ASP A O 1
ATOM 773 N N . ALA A 1 100 ? 3.764 6.141 -5.93 1 98.5 100 ALA A N 1
ATOM 774 C CA . ALA A 1 100 ? 2.525 6.906 -5.812 1 98.5 100 ALA A CA 1
ATOM 775 C C . ALA A 1 100 ? 2.793 8.305 -5.262 1 98.5 100 ALA A C 1
ATOM 777 O O . ALA A 1 100 ? 3.566 8.469 -4.316 1 98.5 100 ALA A O 1
ATOM 778 N N . PRO A 1 101 ? 2.154 9.289 -5.824 1 98.06 101 PRO A N 1
ATOM 779 C CA . PRO A 1 101 ? 2.43 10.672 -5.441 1 98.06 101 PRO A CA 1
ATOM 780 C C . PRO A 1 101 ? 1.604 11.133 -4.242 1 98.06 101 PRO A C 1
ATOM 782 O O . PRO A 1 101 ? 0.887 12.133 -4.324 1 98.06 101 PRO A O 1
ATOM 785 N N . VAL A 1 102 ? 1.791 10.562 -3.121 1 98.81 102 VAL A N 1
ATOM 786 C CA . VAL A 1 102 ? 1.03 10.867 -1.914 1 98.81 102 VAL A CA 1
ATOM 787 C C . VAL A 1 102 ? 1.576 12.141 -1.27 1 98.81 102 VAL A C 1
ATOM 789 O O . VAL A 1 102 ? 2.783 12.266 -1.048 1 98.81 102 VAL A O 1
ATOM 792 N N . LEU A 1 103 ? 0.642 13.047 -0.918 1 98.81 103 LEU A N 1
ATOM 793 C CA . LEU A 1 103 ? 1.029 14.336 -0.355 1 98.81 103 LEU A CA 1
ATOM 794 C C . LEU A 1 103 ? 0.706 14.398 1.134 1 98.81 103 LEU A C 1
ATOM 796 O O . LEU A 1 103 ? -0.301 13.844 1.578 1 98.81 103 LEU A O 1
ATOM 800 N N . LEU A 1 104 ? 1.593 15.031 1.812 1 98.81 104 LEU A N 1
ATOM 801 C CA . LEU A 1 104 ? 1.226 15.648 3.082 1 98.81 104 LEU A CA 1
ATOM 802 C C . LEU A 1 104 ? 0.863 17.109 2.889 1 98.81 104 LEU A C 1
ATOM 804 O O . LEU A 1 104 ? 1.73 17.984 2.959 1 98.81 104 LEU A O 1
ATOM 808 N N . ALA A 1 105 ? -0.357 17.344 2.709 1 98.88 105 ALA A N 1
ATOM 809 C CA . ALA A 1 105 ? -0.801 18.656 2.275 1 98.88 105 ALA A CA 1
ATOM 810 C C . ALA A 1 105 ? -0.735 19.672 3.422 1 98.88 105 ALA A C 1
ATOM 812 O O . ALA A 1 105 ? -1.126 19.359 4.551 1 98.88 105 ALA A O 1
ATOM 813 N N . VAL A 1 106 ? -0.332 20.844 3.102 1 98.81 106 VAL A N 1
ATOM 814 C CA . VAL A 1 106 ? -0.209 21.922 4.082 1 98.81 106 VAL A CA 1
ATOM 815 C C . VAL A 1 106 ? -1.163 23.062 3.729 1 98.81 106 VAL A C 1
ATOM 817 O O . VAL A 1 106 ? -1.411 23.953 4.547 1 98.81 106 VAL A O 1
ATOM 820 N N . THR A 1 107 ? -1.722 23.062 2.521 1 98.56 107 THR A N 1
ATOM 821 C CA . THR A 1 107 ? -2.783 23.969 2.125 1 98.56 107 THR A CA 1
ATOM 822 C C . THR A 1 107 ? -3.875 23.234 1.354 1 98.56 107 THR A C 1
ATOM 824 O O . THR A 1 107 ? -3.605 22.234 0.701 1 98.56 107 THR A O 1
ATOM 827 N N . VAL A 1 108 ? -5.066 23.703 1.432 1 97.94 108 VAL A N 1
ATOM 828 C CA . VAL A 1 108 ? -6.199 23.266 0.625 1 97.94 108 VAL A CA 1
ATOM 829 C C . VAL A 1 108 ? -6.945 24.469 0.074 1 97.94 108 VAL A C 1
ATOM 831 O O . VAL A 1 108 ? -7.359 25.359 0.834 1 97.94 108 VAL A O 1
ATOM 834 N N . ASP A 1 109 ? -7.012 24.516 -1.273 1 97.69 109 ASP A N 1
ATOM 835 C CA . ASP A 1 109 ? -7.668 25.625 -1.96 1 97.69 109 ASP A CA 1
ATOM 836 C C . ASP A 1 109 ? -7.137 26.969 -1.464 1 97.69 109 ASP A C 1
ATOM 838 O O . ASP A 1 109 ? -7.914 27.875 -1.188 1 97.69 109 ASP A O 1
ATOM 842 N N . GLY A 1 110 ? -5.953 26.906 -1.203 1 96.19 110 GLY A N 1
ATOM 843 C CA . GLY A 1 110 ? -5.293 28.156 -0.829 1 96.19 110 GLY A CA 1
ATOM 844 C C . GLY A 1 110 ? -5.316 28.406 0.666 1 96.19 110 GLY A C 1
ATOM 845 O O . GLY A 1 110 ? -4.656 29.328 1.15 1 96.19 110 GLY A O 1
ATOM 846 N N . THR A 1 111 ? -6.016 27.641 1.404 1 97.69 111 THR A N 1
ATOM 847 C CA . THR A 1 111 ? -6.129 27.844 2.846 1 97.69 111 THR A CA 1
ATOM 848 C C . THR A 1 111 ? -5.055 27.047 3.582 1 97.69 111 THR A C 1
ATOM 850 O O . THR A 1 111 ? -4.938 25.828 3.406 1 97.69 111 THR A O 1
ATOM 853 N N . PRO A 1 112 ? -4.277 27.734 4.402 1 98 112 PRO A N 1
ATOM 854 C CA . PRO A 1 112 ? -3.264 27.016 5.18 1 98 112 PRO A CA 1
ATOM 855 C C . PRO A 1 112 ? -3.873 26.094 6.23 1 98 112 PRO A C 1
ATOM 857 O O . PRO A 1 112 ? -4.902 26.422 6.828 1 98 112 PRO A O 1
ATOM 860 N N . LEU A 1 113 ? -3.115 25.016 6.543 1 98.38 113 LEU A N 1
ATOM 861 C CA . LEU A 1 113 ? -3.658 24.016 7.441 1 98.38 113 LEU A CA 1
ATOM 862 C C . LEU A 1 113 ? -2.928 24.031 8.781 1 98.38 113 LEU A C 1
ATOM 864 O O . LEU A 1 113 ? -2.893 23.016 9.484 1 98.38 113 LEU A O 1
ATOM 868 N N . ASP A 1 114 ? -2.438 25.125 9.156 1 97.94 114 ASP A N 1
ATOM 869 C CA . ASP A 1 114 ? -1.602 25.25 10.344 1 97.94 114 ASP A CA 1
ATOM 870 C C . ASP A 1 114 ? -2.336 24.75 11.586 1 97.94 114 ASP A C 1
ATOM 872 O O . ASP A 1 114 ? -1.776 24 12.383 1 97.94 114 ASP A O 1
ATOM 876 N N . ALA A 1 115 ? -3.543 25.219 11.758 1 97 115 ALA A N 1
ATOM 877 C CA . ALA A 1 115 ? -4.293 24.891 12.961 1 97 115 ALA A CA 1
ATOM 878 C C . ALA A 1 115 ? -4.953 23.516 12.844 1 97 115 ALA A C 1
ATOM 880 O O . ALA A 1 115 ? -5.043 22.781 13.828 1 97 115 ALA A O 1
ATOM 881 N N . ALA A 1 116 ? -5.348 23.172 11.672 1 96.88 116 ALA A N 1
ATOM 882 C CA . ALA A 1 116 ? -6.07 21.922 11.453 1 96.88 116 ALA A CA 1
ATOM 883 C C . ALA A 1 116 ? -5.113 20.734 11.422 1 96.88 116 ALA A C 1
ATOM 885 O O . ALA A 1 116 ? -5.473 19.625 11.82 1 96.88 116 ALA A O 1
ATOM 886 N N . GLY A 1 117 ? -3.861 20.953 10.961 1 98 117 GLY A N 1
ATOM 887 C CA . GLY A 1 117 ? -2.904 19.891 10.727 1 98 117 GLY A CA 1
ATOM 888 C C . GLY A 1 117 ? -2.859 19.438 9.281 1 98 117 GLY A C 1
ATOM 889 O O . GLY A 1 117 ? -3.846 19.562 8.555 1 98 117 GLY A O 1
ATOM 890 N N . PRO A 1 118 ? -1.734 18.906 8.922 1 98.69 118 PRO A N 1
ATOM 891 C CA . PRO A 1 118 ? -1.598 18.469 7.535 1 98.69 118 PRO A CA 1
ATOM 892 C C . PRO A 1 118 ? -2.586 17.375 7.164 1 98.69 118 PRO A C 1
ATOM 894 O O . PRO A 1 118 ? -3.141 16.703 8.047 1 98.69 118 PRO A O 1
ATOM 897 N N . GLN A 1 119 ? -2.793 17.266 5.867 1 98.5 119 GLN A N 1
ATOM 898 C CA . GLN A 1 119 ? -3.73 16.281 5.344 1 98.5 119 GLN A CA 1
ATOM 899 C C . GLN A 1 119 ? -3.021 15.281 4.438 1 98.5 119 GLN A C 1
ATOM 901 O O . GLN A 1 119 ? -2.166 15.656 3.633 1 98.5 119 GLN A O 1
ATOM 906 N N . LEU A 1 120 ? -3.355 14 4.617 1 98.75 120 LEU A N 1
ATOM 907 C CA . LEU A 1 120 ? -2.924 12.984 3.662 1 98.75 120 LEU A CA 1
ATOM 908 C C . LEU A 1 120 ? -3.768 13.039 2.393 1 98.75 120 LEU A C 1
ATOM 910 O O . LEU A 1 120 ? -4.996 12.984 2.457 1 98.75 120 LEU A O 1
ATOM 914 N N . VAL A 1 121 ? -3.121 13.164 1.29 1 98.44 121 VAL A N 1
ATOM 915 C CA . VAL A 1 121 ? -3.816 13.297 0.014 1 98.44 121 VAL A CA 1
ATOM 916 C C . VAL A 1 121 ? -3.258 12.281 -0.985 1 98.44 121 VAL A C 1
ATOM 918 O O . VAL A 1 121 ? -2.043 12.211 -1.193 1 98.44 121 VAL A O 1
ATOM 921 N N .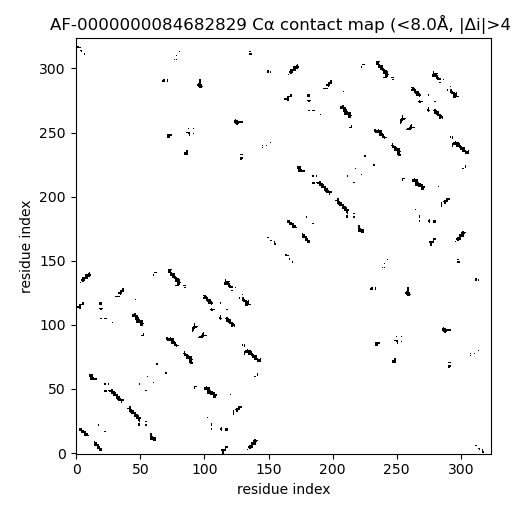 LEU A 1 122 ? -4.141 11.492 -1.527 1 98.19 122 LEU A N 1
ATOM 922 C CA . LEU A 1 122 ? -3.789 10.5 -2.543 1 98.19 122 LEU A CA 1
ATOM 923 C C . LEU A 1 122 ? -4.488 10.812 -3.863 1 98.19 122 LEU A C 1
ATOM 925 O O . LEU A 1 122 ? -5.566 10.281 -4.137 1 98.19 122 LEU A O 1
ATOM 929 N N . PRO A 1 123 ? -3.803 11.523 -4.754 1 97 123 PRO A N 1
ATOM 930 C CA . PRO A 1 123 ? -4.453 12.023 -5.973 1 97 123 PRO A CA 1
ATOM 931 C C . PRO A 1 123 ? -4.902 10.898 -6.898 1 97 123 PRO A C 1
ATOM 933 O O . PRO A 1 123 ? -5.82 11.086 -7.703 1 97 123 PRO A O 1
ATOM 936 N N . GLN A 1 124 ? -4.336 9.758 -6.766 1 94.88 124 GLN A N 1
ATOM 937 C CA . GLN A 1 124 ? -4.594 8.656 -7.695 1 94.88 124 GLN A CA 1
ATOM 938 C C . GLN A 1 124 ? -5.848 7.883 -7.297 1 94.88 124 GLN A C 1
ATOM 940 O O . GLN A 1 124 ? -6.332 7.043 -8.055 1 94.88 124 GLN A O 1
ATOM 945 N N . ASP A 1 125 ? -6.367 8.148 -6.117 1 96.44 125 ASP A N 1
ATOM 946 C CA . ASP A 1 125 ? -7.48 7.348 -5.617 1 96.44 125 ASP A CA 1
ATOM 947 C C . ASP A 1 125 ? -8.797 7.789 -6.254 1 96.44 125 ASP A C 1
ATOM 949 O O . ASP A 1 125 ? -9.039 8.984 -6.438 1 96.44 125 ASP A O 1
ATOM 953 N N . ARG A 1 126 ? -9.633 6.836 -6.512 1 94.38 126 ARG A N 1
ATOM 954 C CA . ARG A 1 126 ? -10.953 7.152 -7.031 1 94.38 126 ARG A CA 1
ATOM 955 C C . ARG A 1 126 ? -11.82 7.809 -5.961 1 94.38 126 ARG A C 1
ATOM 957 O O . ARG A 1 126 ? -12.406 8.867 -6.191 1 94.38 126 ARG A O 1
ATOM 964 N N . CYS A 1 127 ? -11.922 7.172 -4.855 1 92.31 127 CYS A N 1
ATOM 965 C CA . CYS A 1 127 ? -12.664 7.801 -3.768 1 92.31 127 CYS A CA 1
ATOM 966 C C . CYS A 1 127 ? -11.711 8.375 -2.723 1 92.31 127 CYS A C 1
ATOM 968 O O . CYS A 1 127 ? -10.523 8.062 -2.727 1 92.31 127 CYS A O 1
ATOM 970 N N . GLY A 1 128 ? -12.242 9.195 -1.774 1 92.44 128 GLY A N 1
ATOM 971 C CA . GLY A 1 128 ? -11.422 9.914 -0.821 1 92.44 128 GLY A CA 1
ATOM 972 C C . GLY A 1 128 ? -11.227 9.172 0.486 1 92.44 128 GLY A C 1
ATOM 973 O O . GLY A 1 128 ? -10.938 9.781 1.518 1 92.44 128 GLY A O 1
ATOM 974 N N . GLY A 1 129 ? -11.438 7.918 0.459 1 93.94 129 GLY A N 1
ATOM 975 C CA . GLY A 1 129 ? -11.391 7.164 1.702 1 93.94 129 GLY A CA 1
ATOM 976 C C . GLY A 1 129 ? -10.039 7.215 2.385 1 93.94 129 GLY A C 1
ATOM 977 O O . GLY A 1 129 ? -9.953 7.141 3.611 1 93.94 129 GLY A O 1
ATOM 978 N N . ARG A 1 130 ? -8.953 7.297 1.608 1 96.69 130 ARG A N 1
ATOM 979 C CA . ARG A 1 130 ? -7.617 7.309 2.203 1 96.69 130 ARG A CA 1
ATOM 980 C C . ARG A 1 130 ? -7.148 8.734 2.471 1 96.69 130 ARG A C 1
ATOM 982 O O . ARG A 1 130 ? -6.055 8.945 2.996 1 96.69 130 ARG A O 1
ATOM 989 N N . HIS A 1 131 ? -7.914 9.719 2.102 1 96.56 131 HIS A N 1
ATOM 990 C CA . HIS A 1 131 ? -7.586 11.07 2.543 1 96.56 131 HIS A CA 1
ATOM 991 C C . HIS A 1 131 ? -7.84 11.242 4.035 1 96.56 131 HIS A C 1
ATOM 993 O O . HIS A 1 1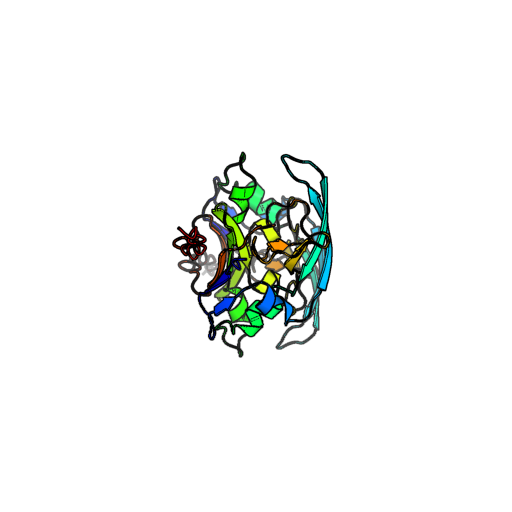31 ? -8.914 10.891 4.531 1 96.56 131 HIS A O 1
ATOM 999 N N . ILE A 1 132 ? -6.863 11.695 4.703 1 97.12 132 ILE A N 1
ATOM 1000 C CA . ILE A 1 132 ? -6.98 11.859 6.145 1 97.12 132 ILE A CA 1
ATOM 1001 C C . ILE A 1 132 ? -6.723 13.32 6.52 1 97.12 132 ILE A C 1
ATOM 1003 O O . ILE A 1 132 ? -5.629 13.836 6.293 1 97.12 132 ILE A O 1
ATOM 1007 N N . SER A 1 133 ? -7.73 13.922 7.074 1 96.19 133 SER A N 1
ATOM 1008 C CA . SER A 1 133 ? -7.582 15.297 7.527 1 96.19 133 SER A CA 1
ATOM 1009 C C . SER A 1 133 ? -7.035 15.352 8.953 1 96.19 133 SER A C 1
ATOM 1011 O O . SER A 1 133 ? -7.273 14.445 9.75 1 96.19 133 SER A O 1
ATOM 1013 N N . GLY A 1 134 ? -6.324 16.438 9.234 1 97.38 134 GLY A N 1
ATOM 1014 C CA . GLY A 1 134 ? -5.84 16.625 10.594 1 97.38 134 GLY A CA 1
ATOM 1015 C C . GLY A 1 134 ? -5.012 15.461 11.102 1 97.38 134 GLY A C 1
ATOM 1016 O O . GLY A 1 134 ? -5.336 14.867 12.133 1 97.38 134 GLY A O 1
ATOM 1017 N N . ILE A 1 135 ? -3.959 15.156 10.359 1 98.12 135 ILE A N 1
ATOM 1018 C CA . ILE A 1 135 ? -3.121 14.023 10.75 1 98.12 135 ILE A CA 1
ATOM 1019 C C . ILE A 1 135 ? -2.498 14.297 12.117 1 98.12 135 ILE A C 1
ATOM 1021 O O . ILE A 1 135 ? -1.904 15.359 12.336 1 98.12 135 ILE A O 1
ATOM 1025 N N . THR A 1 136 ? -2.676 13.312 13 1 97.06 136 THR A N 1
ATOM 1026 C CA . THR A 1 136 ? -2.068 13.445 14.312 1 97.06 136 THR A CA 1
ATOM 1027 C C . THR A 1 136 ? -0.827 12.562 14.43 1 97.06 136 THR A C 1
ATOM 1029 O O . THR A 1 136 ? 0.078 12.852 15.211 1 97.06 136 THR A O 1
ATOM 1032 N N . ALA A 1 137 ? -0.837 11.492 13.602 1 97.69 137 ALA A N 1
ATOM 1033 C CA . ALA A 1 137 ? 0.299 10.586 13.727 1 97.69 137 ALA A CA 1
ATOM 1034 C C . ALA A 1 137 ? 0.549 9.836 12.422 1 97.69 137 ALA A C 1
ATOM 1036 O O . ALA A 1 137 ? -0.396 9.445 11.727 1 97.69 137 ALA A O 1
ATOM 1037 N N . ILE A 1 138 ? 1.812 9.633 12.094 1 98.44 138 ILE A N 1
ATOM 1038 C CA . ILE A 1 138 ? 2.301 8.703 11.078 1 98.44 138 ILE A CA 1
ATOM 1039 C C . ILE A 1 138 ? 3.336 7.766 11.695 1 98.44 138 ILE A C 1
ATOM 1041 O O . ILE A 1 138 ? 4.336 8.219 12.258 1 98.44 138 ILE A O 1
ATOM 1045 N N . ARG A 1 139 ? 3.064 6.516 11.633 1 98 139 ARG A N 1
ATOM 1046 C CA . ARG A 1 139 ? 3.988 5.52 12.156 1 98 139 ARG A CA 1
ATOM 1047 C C . ARG A 1 139 ? 4.543 4.641 11.039 1 98 139 ARG A C 1
ATOM 1049 O O . ARG A 1 139 ? 3.785 4.078 10.25 1 98 139 ARG A O 1
ATOM 1056 N N . VAL A 1 140 ? 5.832 4.586 10.906 1 98.12 140 VAL A N 1
ATOM 1057 C CA . VAL A 1 140 ? 6.508 3.637 10.031 1 98.12 140 VAL A CA 1
ATOM 1058 C C . VAL A 1 140 ? 6.848 2.367 10.805 1 98.12 140 VAL A C 1
ATOM 1060 O O . VAL A 1 140 ? 7.52 2.426 11.844 1 98.12 140 VAL A O 1
ATOM 1063 N N . ASP A 1 141 ? 6.363 1.284 10.336 1 97.31 141 ASP A N 1
ATOM 1064 C CA . ASP A 1 141 ? 6.492 0.036 11.078 1 97.31 141 ASP A CA 1
ATOM 1065 C C . ASP A 1 141 ? 7.141 -1.051 10.227 1 97.31 141 ASP A C 1
ATOM 1067 O O . ASP A 1 141 ? 6.578 -1.479 9.219 1 97.31 141 ASP A O 1
ATOM 1071 N N . GLY A 1 142 ? 8.305 -1.557 10.633 1 95.69 142 GLY A N 1
ATOM 1072 C CA . GLY A 1 142 ? 9.008 -2.629 9.953 1 95.69 142 GLY A CA 1
ATOM 1073 C C . GLY A 1 142 ? 8.906 -3.963 10.664 1 95.69 142 GLY A C 1
ATOM 1074 O O . GLY A 1 142 ? 9.586 -4.926 10.297 1 95.69 142 GLY A O 1
ATOM 1075 N N . GLY A 1 143 ? 8.094 -4.004 11.672 1 93.12 143 GLY A N 1
ATOM 1076 C CA . GLY A 1 143 ? 8.062 -5.191 12.508 1 93.12 143 GLY A CA 1
ATOM 1077 C C . GLY A 1 143 ? 6.867 -6.086 12.219 1 93.12 143 GLY A C 1
ATOM 1078 O O . GLY A 1 143 ? 6.52 -6.945 13.031 1 93.12 143 GLY A O 1
ATOM 1079 N N . TYR A 1 144 ? 6.23 -5.812 11.117 1 92.5 144 TYR A N 1
ATOM 1080 C CA . TYR A 1 144 ? 5.109 -6.691 10.797 1 92.5 144 TYR A CA 1
ATOM 1081 C C . TYR A 1 144 ? 5.574 -8.133 10.625 1 92.5 144 TYR A C 1
ATOM 1083 O O . TYR A 1 144 ? 6.562 -8.391 9.938 1 92.5 144 TYR A O 1
ATOM 1091 N N . GLY A 1 145 ? 4.832 -9.078 11.211 1 86.5 145 GLY A N 1
ATOM 1092 C CA . GLY A 1 145 ? 5.176 -10.492 11.133 1 86.5 145 GLY A CA 1
ATOM 1093 C C . GLY A 1 145 ? 4.402 -11.234 10.055 1 86.5 145 GLY A C 1
ATOM 1094 O O . GLY A 1 145 ? 3.174 -11.172 10.016 1 86.5 145 GLY A O 1
ATOM 1095 N N . PHE A 1 146 ? 5.059 -11.789 9.133 1 82.56 146 PHE A N 1
ATOM 1096 C CA . PHE A 1 146 ? 4.441 -12.539 8.039 1 82.56 146 PHE A CA 1
ATOM 1097 C C . PHE A 1 146 ? 3.969 -13.906 8.523 1 82.56 146 PHE A C 1
ATOM 1099 O O . PHE A 1 146 ? 3.178 -14.57 7.852 1 82.56 146 PHE A O 1
ATOM 1106 N N . GLY A 1 147 ? 3.979 -14.047 9.789 1 69.06 147 GLY A N 1
ATOM 1107 C CA . GLY A 1 147 ? 3.588 -15.344 10.328 1 69.06 147 GLY A CA 1
ATOM 1108 C C . GLY A 1 147 ? 4.539 -16.453 9.953 1 69.06 147 GLY A C 1
ATOM 1109 O O . GLY A 1 147 ? 5.52 -16.234 9.234 1 69.06 147 GLY A O 1
ATOM 1110 N N . ALA A 1 148 ? 4.383 -17.578 10.562 1 63.88 148 ALA A N 1
ATOM 1111 C CA . ALA A 1 148 ? 5.195 -18.75 10.266 1 63.88 148 ALA A CA 1
ATOM 1112 C C . ALA A 1 148 ? 4.988 -19.203 8.82 1 63.88 148 ALA A C 1
ATOM 1114 O O . ALA A 1 148 ? 3.893 -19.062 8.273 1 63.88 148 ALA A O 1
ATOM 1115 N N . PRO A 1 149 ? 6.199 -19.391 8.203 1 58.59 149 PRO A N 1
ATOM 1116 C CA . PRO A 1 149 ? 6.051 -19.906 6.836 1 58.59 149 PRO A CA 1
ATOM 1117 C C . PRO A 1 149 ? 5.094 -21.078 6.75 1 58.59 149 PRO A C 1
ATOM 1119 O O . PRO A 1 149 ? 5.035 -21.906 7.672 1 58.59 149 PRO A O 1
ATOM 1122 N N . VAL A 1 150 ? 4.02 -20.922 6.039 1 55.97 150 VAL A N 1
ATOM 1123 C CA . VAL A 1 150 ? 3.178 -22.078 5.766 1 55.97 150 VAL A CA 1
ATOM 1124 C C . VAL A 1 150 ? 3.996 -23.156 5.059 1 55.97 150 VAL A C 1
ATOM 1126 O O . VAL A 1 150 ? 4.688 -22.875 4.078 1 55.97 150 VAL A O 1
ATOM 1129 N N . PRO A 1 151 ? 4.25 -24.234 5.77 1 53.12 151 PRO A N 1
ATOM 1130 C CA . PRO A 1 151 ? 5.047 -25.266 5.094 1 53.12 151 PRO A CA 1
ATOM 1131 C C . PRO A 1 151 ? 4.555 -25.547 3.68 1 53.12 151 PRO A C 1
ATOM 1133 O O . PRO A 1 151 ? 3.348 -25.547 3.43 1 53.12 151 PRO A O 1
ATOM 1136 N N . ALA A 1 152 ? 5.453 -25.281 2.744 1 52.53 152 ALA A N 1
ATOM 1137 C CA . ALA A 1 152 ? 5.117 -25.703 1.388 1 52.53 152 ALA A CA 1
ATOM 1138 C C . ALA A 1 152 ? 4.566 -27.125 1.378 1 52.53 152 ALA A C 1
ATOM 1140 O O . ALA A 1 152 ? 4.93 -27.953 2.221 1 52.53 152 ALA A O 1
ATOM 1141 N N . THR A 1 153 ? 3.369 -27.25 1.026 1 48.22 153 THR A N 1
ATOM 1142 C CA . THR A 1 153 ? 2.947 -28.641 0.903 1 48.22 153 THR A CA 1
ATOM 1143 C C . THR A 1 153 ? 4.074 -29.5 0.334 1 48.22 153 THR A C 1
ATOM 1145 O O . THR A 1 153 ? 4.66 -29.156 -0.696 1 48.22 153 THR A O 1
ATOM 1148 N N . PRO A 1 154 ? 4.652 -30.328 1.138 1 40.66 154 PRO A N 1
ATOM 1149 C CA . PRO A 1 154 ? 5.711 -31.188 0.613 1 40.66 154 PRO A CA 1
ATOM 1150 C C . PRO A 1 154 ? 5.406 -31.719 -0.789 1 40.66 154 PRO A C 1
ATOM 1152 O O . PRO A 1 154 ? 4.258 -32.031 -1.091 1 40.66 154 PRO A O 1
ATOM 1155 N N . GLY A 1 155 ? 5.906 -31.109 -1.864 1 40.22 155 GLY A N 1
ATOM 1156 C CA . GLY A 1 155 ? 5.789 -31.781 -3.145 1 40.22 155 GLY A CA 1
ATOM 1157 C C . GLY A 1 155 ? 5.816 -33.312 -3.023 1 40.22 155 GLY A C 1
ATOM 1158 O O . GLY A 1 155 ? 6.465 -33.844 -2.127 1 40.22 155 GLY A O 1
ATOM 1159 N N . ARG A 1 156 ? 4.738 -34 -3.369 1 39.34 156 ARG A N 1
ATOM 1160 C CA . ARG A 1 156 ? 4.773 -35.469 -3.381 1 39.34 156 ARG A CA 1
ATOM 1161 C C . ARG A 1 156 ? 6.086 -35.969 -3.961 1 39.34 156 ARG A C 1
ATOM 1163 O O . ARG A 1 156 ? 6.441 -35.656 -5.094 1 39.34 156 ARG A O 1
ATOM 1170 N N . ALA A 1 157 ? 7.148 -36.281 -3.262 1 40.22 157 ALA A N 1
ATOM 1171 C CA . ALA A 1 157 ? 8.273 -37.094 -3.689 1 40.22 157 ALA A CA 1
ATOM 1172 C C . ALA A 1 157 ? 7.82 -38.188 -4.664 1 40.22 157 ALA A C 1
ATOM 1174 O O . ALA A 1 157 ? 6.883 -38.938 -4.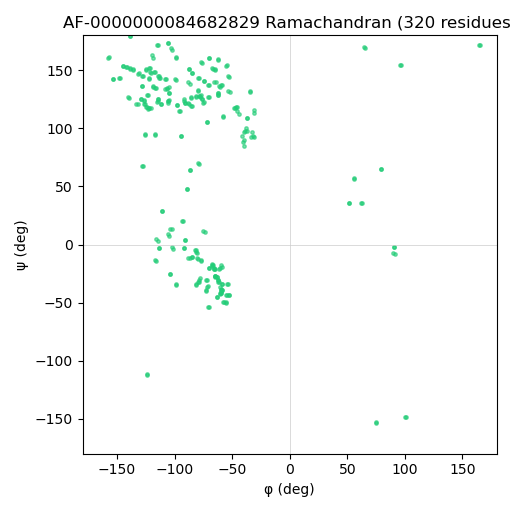379 1 40.22 157 ALA A O 1
ATOM 1175 N N . SER A 1 158 ? 7.938 -38 -6.008 1 38.44 158 SER A N 1
ATOM 1176 C CA . SER A 1 158 ? 7.777 -39.125 -6.949 1 38.44 158 SER A CA 1
ATOM 1177 C C . SER A 1 158 ? 8.297 -40.438 -6.359 1 38.44 158 SER A C 1
ATOM 1179 O O . SER A 1 158 ? 9.453 -40.5 -5.949 1 38.44 158 SER A O 1
ATOM 1181 N N . ALA A 1 159 ? 7.492 -41.188 -5.746 1 38.06 159 ALA A N 1
ATOM 1182 C CA . ALA A 1 159 ? 7.82 -42.594 -5.414 1 38.06 159 ALA A CA 1
ATOM 1183 C C . ALA A 1 159 ? 8.57 -43.25 -6.559 1 38.06 159 ALA A C 1
ATOM 1185 O O . ALA A 1 159 ? 8.031 -43.406 -7.656 1 38.06 159 ALA A O 1
ATOM 1186 N N . ALA A 1 160 ? 9.828 -43.188 -6.754 1 39.81 160 ALA A N 1
ATOM 1187 C CA . ALA A 1 160 ? 10.617 -44.062 -7.59 1 39.81 160 ALA A CA 1
ATOM 1188 C C . ALA A 1 160 ? 10.117 -45.5 -7.477 1 39.81 160 ALA A C 1
ATOM 1190 O O . ALA A 1 160 ? 9.906 -46.031 -6.371 1 39.81 160 ALA A O 1
ATOM 1191 N N . ALA A 1 161 ? 9.305 -46 -8.469 1 40.56 161 ALA A N 1
ATOM 1192 C CA . ALA A 1 161 ? 9.039 -47.438 -8.617 1 40.56 161 ALA A CA 1
ATOM 1193 C C . ALA A 1 161 ? 10.273 -48.25 -8.242 1 40.56 161 ALA A C 1
ATOM 1195 O O . ALA A 1 161 ? 11.398 -47.906 -8.594 1 40.56 161 ALA A O 1
ATOM 1196 N N . PRO A 1 162 ? 10.062 -49.219 -7.457 1 40.38 162 PRO A N 1
ATOM 1197 C CA . PRO A 1 162 ? 11.195 -50.156 -7.359 1 40.38 162 PRO A CA 1
ATOM 1198 C C . PRO A 1 162 ? 11.656 -50.688 -8.719 1 40.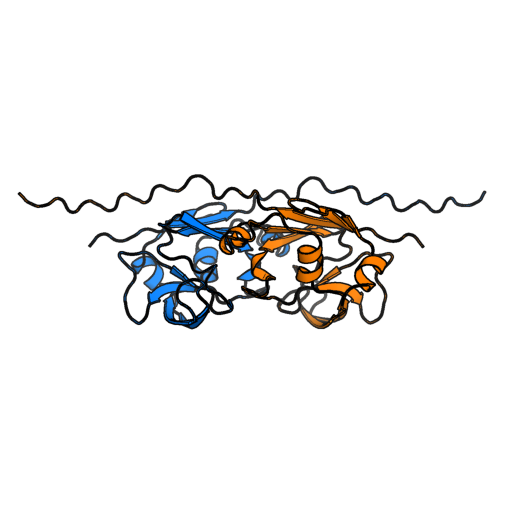38 162 PRO A C 1
ATOM 1200 O O . PRO A 1 162 ? 10.867 -50.719 -9.664 1 40.38 162 PRO A O 1
ATOM 1203 N N . MET B 1 1 ? 2.746 -34.469 -12.93 1 63.38 1 MET B N 1
ATOM 1204 C CA . MET B 1 1 ? 3.553 -33.375 -12.406 1 63.38 1 MET B CA 1
ATOM 1205 C C . MET B 1 1 ? 2.891 -32.75 -11.188 1 63.38 1 MET B C 1
ATOM 1207 O O . MET B 1 1 ? 1.679 -32.531 -11.172 1 63.38 1 MET B O 1
ATOM 1211 N N . GLU B 1 2 ? 3.6 -32.531 -10.141 1 88.38 2 GLU B N 1
ATOM 1212 C CA . GLU B 1 2 ? 3.049 -32.031 -8.891 1 88.38 2 GLU B CA 1
ATOM 1213 C C . GLU B 1 2 ? 2.727 -30.547 -8.992 1 88.38 2 GLU B C 1
ATOM 1215 O O . GLU B 1 2 ? 3.518 -29.766 -9.531 1 88.38 2 GLU B O 1
ATOM 1220 N N . LEU B 1 3 ? 1.526 -30.172 -8.773 1 95.19 3 LEU B N 1
ATOM 1221 C CA . LEU B 1 3 ? 1.068 -28.781 -8.812 1 95.19 3 LEU B CA 1
ATOM 1222 C C . LEU B 1 3 ? 1.482 -28.047 -7.547 1 95.19 3 LEU B C 1
ATOM 1224 O O . LEU B 1 3 ? 1.381 -28.578 -6.441 1 95.19 3 LEU B O 1
ATOM 1228 N N . ALA B 1 4 ? 2.117 -26.875 -7.812 1 97.06 4 ALA B N 1
ATOM 1229 C CA . ALA B 1 4 ? 2.348 -25.984 -6.668 1 97.06 4 ALA B CA 1
ATOM 1230 C C . ALA B 1 4 ? 1.029 -25.484 -6.082 1 97.06 4 ALA B C 1
ATOM 1232 O O . ALA B 1 4 ? 0.044 -25.328 -6.809 1 97.06 4 ALA B O 1
ATOM 1233 N N . GLU B 1 5 ? 1.08 -25.234 -4.789 1 96.94 5 GLU B N 1
ATOM 1234 C CA . GLU B 1 5 ? -0.112 -24.719 -4.121 1 96.94 5 GLU B CA 1
ATOM 1235 C C . GLU B 1 5 ? 0.163 -23.375 -3.447 1 96.94 5 GLU B C 1
ATOM 1237 O O . GLU B 1 5 ? 1.229 -23.188 -2.861 1 96.94 5 GLU B O 1
ATOM 1242 N N . LEU B 1 6 ? -0.8 -22.531 -3.492 1 96.38 6 LEU B N 1
ATOM 1243 C CA . LEU B 1 6 ? -0.829 -21.25 -2.807 1 96.38 6 LEU B CA 1
ATOM 1244 C C . LEU B 1 6 ? -1.874 -21.25 -1.696 1 96.38 6 LEU B C 1
ATOM 1246 O O . LEU B 1 6 ? -3.051 -21.516 -1.946 1 96.38 6 LEU B O 1
ATOM 1250 N N . ALA B 1 7 ? -1.424 -21.016 -0.484 1 97.62 7 ALA B N 1
ATOM 1251 C CA . ALA B 1 7 ? -2.371 -20.891 0.621 1 97.62 7 ALA B CA 1
ATOM 1252 C C . ALA B 1 7 ? -2.904 -19.453 0.729 1 97.62 7 ALA B C 1
ATOM 1254 O O . ALA B 1 7 ? -2.131 -18.5 0.851 1 97.62 7 ALA B O 1
ATOM 1255 N N . LEU B 1 8 ? -4.18 -19.25 0.602 1 97.81 8 LEU B N 1
ATOM 1256 C CA . LEU B 1 8 ? -4.887 -18.016 0.882 1 97.81 8 LEU B CA 1
ATOM 1257 C C . LEU B 1 8 ? -5.469 -18.016 2.291 1 97.81 8 LEU B C 1
ATOM 1259 O O . LEU B 1 8 ? -6.352 -18.828 2.598 1 97.81 8 LEU B O 1
ATOM 1263 N N . THR B 1 9 ? -4.961 -17.094 3.162 1 97.31 9 THR B N 1
ATOM 1264 C CA . THR B 1 9 ? -5.301 -17.203 4.578 1 97.31 9 THR B CA 1
ATOM 1265 C C . THR B 1 9 ? -5.578 -15.812 5.164 1 97.31 9 THR B C 1
ATOM 1267 O O . THR B 1 9 ? -5.473 -14.805 4.465 1 97.31 9 THR B O 1
ATOM 1270 N N . GLY B 1 10 ? -5.934 -15.812 6.52 1 97.06 10 GLY B N 1
ATOM 1271 C CA . GLY B 1 10 ? -6.164 -14.578 7.238 1 97.06 10 GLY B CA 1
ATOM 1272 C C . GLY B 1 10 ? -7.637 -14.242 7.395 1 97.06 10 GLY B C 1
ATOM 1273 O O . GLY B 1 10 ? -8.469 -15.141 7.562 1 97.06 10 GLY B O 1
ATOM 1274 N N . ASP B 1 11 ? -7.957 -12.984 7.418 1 97.81 11 ASP B N 1
ATOM 1275 C CA . ASP B 1 11 ? -9.305 -12.477 7.664 1 97.81 11 ASP B CA 1
ATOM 1276 C C . ASP B 1 11 ? -10.164 -12.586 6.41 1 97.81 11 ASP B C 1
ATOM 1278 O O . ASP B 1 11 ? -10.57 -11.57 5.84 1 97.81 11 ASP B O 1
ATOM 1282 N N . LEU B 1 12 ? -10.469 -13.828 6.078 1 98.12 12 LEU B N 1
ATOM 1283 C CA . LEU B 1 12 ? -11.266 -14.195 4.914 1 98.12 12 LEU B CA 1
ATOM 1284 C C . LEU B 1 12 ? -12.414 -15.117 5.316 1 98.12 12 LEU B C 1
ATOM 1286 O O . LEU B 1 12 ? -12.266 -15.969 6.191 1 98.12 12 LEU B O 1
ATOM 1290 N N . VAL B 1 13 ? -13.492 -14.945 4.652 1 98.19 13 VAL B N 1
ATOM 1291 C CA . VAL B 1 13 ? -14.633 -15.836 4.848 1 98.19 13 VAL B CA 1
ATOM 1292 C C . VAL B 1 13 ? -14.328 -17.203 4.254 1 98.19 13 VAL B C 1
ATOM 1294 O O . VAL B 1 13 ? -14.719 -18.234 4.816 1 98.19 13 VAL B O 1
ATOM 1297 N N . ARG B 1 14 ? -13.555 -17.203 3.076 1 98 14 ARG B N 1
ATOM 1298 C CA . ARG B 1 14 ? -13.297 -18.422 2.342 1 98 14 ARG B CA 1
ATOM 1299 C C . ARG B 1 14 ? -11.805 -18.609 2.082 1 98 14 ARG B C 1
ATOM 1301 O O . ARG B 1 14 ? -11.359 -18.562 0.934 1 98 14 ARG B O 1
ATOM 1308 N N . PRO B 1 15 ? -11.039 -18.859 3.227 1 97.44 15 PRO B N 1
ATOM 1309 C CA . PRO B 1 15 ? -9.664 -19.281 2.951 1 97.44 15 PRO B CA 1
ATOM 1310 C C . PRO B 1 15 ? -9.594 -20.5 2.037 1 97.44 15 PRO B C 1
ATOM 1312 O O . PRO B 1 15 ? -10.57 -21.266 1.932 1 97.44 15 PRO B O 1
ATOM 1315 N N . ALA B 1 16 ? -8.461 -20.609 1.317 1 97.69 16 ALA B N 1
ATOM 1316 C CA . ALA B 1 16 ? -8.391 -21.688 0.323 1 97.69 16 ALA B CA 1
ATOM 1317 C C . ALA B 1 16 ? -6.945 -22.047 -0.001 1 97.69 16 ALA B C 1
ATOM 1319 O O . ALA B 1 16 ? -6.023 -21.297 0.351 1 97.69 16 ALA B O 1
ATOM 1320 N N . ARG B 1 17 ? -6.773 -23.141 -0.53 1 97.75 17 ARG B N 1
ATOM 1321 C CA . ARG B 1 17 ? -5.562 -23.531 -1.249 1 97.75 17 ARG B CA 1
ATOM 1322 C C . ARG B 1 17 ? -5.801 -23.547 -2.756 1 97.75 17 ARG B C 1
ATOM 1324 O O . ARG B 1 17 ? -6.707 -24.219 -3.236 1 97.75 17 ARG B O 1
ATOM 1331 N N . LEU B 1 18 ? -5.012 -22.766 -3.4 1 98.19 18 LEU B N 1
ATOM 1332 C CA . LEU B 1 18 ? -5.238 -22.594 -4.832 1 98.19 18 LEU B CA 1
ATOM 1333 C C . LEU B 1 18 ? -4.047 -23.109 -5.633 1 98.19 18 LEU B C 1
ATOM 1335 O O . LEU B 1 18 ? -2.904 -23.031 -5.176 1 98.19 18 LEU B O 1
ATOM 1339 N N . THR B 1 19 ? -4.336 -23.594 -6.809 1 98.31 19 THR B N 1
ATOM 1340 C CA . THR B 1 19 ? -3.332 -23.938 -7.805 1 98.31 19 THR B CA 1
ATOM 1341 C C . THR B 1 19 ? -3.453 -23.047 -9.039 1 98.31 19 THR B C 1
ATOM 1343 O O . THR B 1 19 ? -4.406 -22.281 -9.156 1 98.31 19 THR B O 1
ATOM 1346 N N . VAL B 1 20 ? -2.492 -23.188 -9.891 1 98.5 20 VAL B N 1
ATOM 1347 C CA . VAL B 1 20 ? -2.529 -22.422 -11.125 1 98.5 20 VAL B CA 1
ATOM 1348 C C . VAL B 1 20 ? -3.793 -22.766 -11.914 1 98.5 20 VAL B C 1
ATOM 1350 O O . VAL B 1 20 ? -4.496 -21.875 -12.398 1 98.5 20 VAL B O 1
ATOM 1353 N N . PRO B 1 21 ? -4.207 -24.031 -12.008 1 98.25 21 PRO B N 1
ATOM 1354 C CA . PRO B 1 21 ? -5.457 -24.328 -12.703 1 98.25 21 PRO B CA 1
ATOM 1355 C C . PRO B 1 21 ? -6.668 -23.656 -12.07 1 98.25 21 PRO B C 1
ATOM 1357 O O . PRO B 1 21 ? -7.586 -23.234 -12.781 1 98.25 21 PRO B O 1
ATOM 1360 N N . ASP B 1 22 ? -6.703 -23.562 -10.773 1 98.25 22 ASP B N 1
ATOM 1361 C CA . ASP B 1 22 ? -7.789 -22.844 -10.117 1 98.25 22 ASP B CA 1
ATOM 1362 C C . ASP B 1 22 ? -7.828 -21.391 -10.57 1 98.25 22 ASP B C 1
ATOM 1364 O O . ASP B 1 22 ? -8.906 -20.828 -10.781 1 98.25 22 ASP B O 1
ATOM 1368 N N . LEU B 1 23 ? -6.691 -20.781 -10.719 1 98.69 23 LEU B N 1
ATOM 1369 C CA . LEU B 1 23 ? -6.582 -19.375 -11.094 1 98.69 23 LEU B CA 1
ATOM 1370 C C . LEU B 1 23 ? -6.957 -19.172 -12.555 1 98.69 23 LEU B C 1
ATOM 1372 O O . LEU B 1 23 ? -7.492 -18.109 -12.922 1 98.69 23 LEU B O 1
ATOM 1376 N N . LEU B 1 24 ? -6.715 -20.156 -13.344 1 98.12 24 LEU B N 1
ATOM 1377 C CA . LEU B 1 24 ? -6.996 -20.078 -14.773 1 98.12 24 LEU B CA 1
ATOM 1378 C C . LEU B 1 24 ? -8.5 -20 -15.023 1 98.12 24 LEU B C 1
ATOM 1380 O O . LEU B 1 24 ? -8.93 -19.578 -16.109 1 98.12 24 LEU B O 1
ATOM 1384 N N . ARG B 1 25 ? -9.234 -20.344 -14.031 1 97.25 25 ARG B N 1
ATOM 1385 C CA . ARG B 1 25 ? -10.688 -20.328 -14.18 1 97.25 25 ARG B CA 1
ATOM 1386 C C . ARG B 1 25 ? -11.242 -18.922 -13.984 1 97.25 25 ARG B C 1
ATOM 1388 O O . ARG B 1 25 ? -12.43 -18.688 -14.211 1 97.25 25 ARG B O 1
ATOM 1395 N N . ARG B 1 26 ? -10.422 -18.016 -13.648 1 97.88 26 ARG B N 1
ATOM 1396 C CA . ARG B 1 26 ? -10.812 -16.625 -13.453 1 97.88 26 ARG B CA 1
ATOM 1397 C C . ARG B 1 26 ? -10.492 -15.781 -14.688 1 97.88 26 ARG B C 1
ATOM 1399 O O . ARG B 1 26 ? -9.719 -16.219 -15.555 1 97.88 26 ARG B O 1
ATOM 1406 N N . PRO B 1 27 ? -11.148 -14.602 -14.797 1 98.38 27 PRO B N 1
ATOM 1407 C CA . PRO B 1 27 ? -10.766 -13.719 -15.906 1 98.38 27 PRO B CA 1
ATOM 1408 C C . PRO B 1 27 ? -9.258 -13.461 -15.961 1 98.38 27 PRO B C 1
ATOM 1410 O O . PRO B 1 27 ? -8.641 -13.188 -14.93 1 98.38 27 PRO B O 1
ATOM 1413 N N . GLN B 1 28 ? -8.734 -13.625 -17.156 1 98.69 28 GLN B N 1
ATOM 1414 C CA . GLN B 1 28 ? -7.301 -13.469 -17.359 1 98.69 28 GLN B CA 1
ATOM 1415 C C . GLN B 1 28 ? -6.969 -12.094 -17.922 1 98.69 28 GLN B C 1
ATOM 1417 O O . GLN B 1 28 ? -7.703 -11.562 -18.766 1 98.69 28 GLN B O 1
ATOM 1422 N N . HIS B 1 29 ? -5.867 -11.547 -17.453 1 98.62 29 HIS B N 1
ATOM 1423 C CA . HIS B 1 29 ? -5.289 -10.305 -17.938 1 98.62 29 HIS B CA 1
ATOM 1424 C C . HIS B 1 29 ? -3.842 -10.5 -18.359 1 98.62 29 HIS B C 1
ATOM 1426 O O . HIS B 1 29 ? -3.139 -11.359 -17.828 1 98.62 29 HIS B O 1
ATOM 1432 N N . ALA B 1 30 ? -3.467 -9.719 -19.281 1 98.12 30 ALA B N 1
ATOM 1433 C CA . ALA B 1 30 ? -2.084 -9.742 -19.75 1 98.12 30 ALA B CA 1
ATOM 1434 C C . ALA B 1 30 ? -1.365 -8.438 -19.391 1 98.12 30 ALA B C 1
ATOM 1436 O O . ALA B 1 30 ? -1.974 -7.367 -19.406 1 98.12 30 ALA B O 1
ATOM 1437 N N . ALA B 1 31 ? -0.087 -8.609 -19.062 1 97.38 31 ALA B N 1
ATOM 1438 C CA . ALA B 1 31 ? 0.755 -7.441 -18.812 1 97.38 31 ALA B CA 1
ATOM 1439 C C . ALA B 1 31 ? 2.154 -7.641 -19.391 1 97.38 31 ALA B C 1
ATOM 1441 O O . ALA B 1 31 ? 2.791 -8.672 -19.156 1 97.38 31 ALA B O 1
ATOM 1442 N N . ARG B 1 32 ? 2.557 -6.68 -20.188 1 96.06 32 ARG B N 1
ATOM 1443 C CA . ARG B 1 32 ? 3.969 -6.582 -20.531 1 96.06 32 ARG B CA 1
ATOM 1444 C C . ARG B 1 32 ? 4.734 -5.742 -19.516 1 96.06 32 ARG B C 1
ATOM 1446 O O . ARG B 1 32 ? 4.418 -4.57 -19.312 1 96.06 32 ARG B O 1
ATOM 1453 N N . VAL B 1 33 ? 5.691 -6.367 -18.953 1 95 33 VAL B N 1
ATOM 1454 C CA . VAL B 1 33 ? 6.336 -5.715 -17.812 1 95 33 VAL B CA 1
ATOM 1455 C C . VAL B 1 33 ? 7.836 -5.578 -18.078 1 95 33 VAL B C 1
ATOM 1457 O O . VAL B 1 33 ? 8.477 -6.527 -18.531 1 95 33 VAL B O 1
ATOM 1460 N N . SER B 1 34 ? 8.289 -4.387 -17.906 1 91.75 34 SER B N 1
ATOM 1461 C CA . SER B 1 34 ? 9.711 -4.09 -17.859 1 91.75 34 SER B CA 1
ATOM 1462 C C . SER B 1 34 ? 10.125 -3.59 -16.469 1 91.75 34 SER B C 1
ATOM 1464 O O . SER B 1 34 ? 9.5 -2.684 -15.922 1 91.75 34 SER B O 1
ATOM 1466 N N . PHE B 1 35 ? 11.133 -4.289 -15.922 1 85.25 35 PHE B N 1
ATOM 1467 C CA . PHE B 1 35 ? 11.562 -3.836 -14.602 1 85.25 35 PHE B CA 1
ATOM 1468 C C . PHE B 1 35 ? 13.07 -4 -14.438 1 85.25 35 PHE B C 1
ATOM 1470 O O . PHE B 1 35 ? 13.68 -4.84 -15.102 1 85.25 35 PHE B O 1
ATOM 1477 N N . GLU B 1 36 ? 13.531 -3.164 -13.594 1 85.56 36 GLU B N 1
ATOM 1478 C CA . GLU B 1 36 ? 14.961 -3.174 -13.297 1 85.56 36 GLU B CA 1
ATOM 1479 C C . GLU B 1 36 ? 15.289 -4.191 -12.203 1 85.56 36 GLU B C 1
ATOM 1481 O O . GLU B 1 36 ? 14.633 -4.23 -11.164 1 85.56 36 GLU B O 1
ATOM 1486 N N . CYS B 1 37 ? 16.25 -5.035 -12.555 1 79.31 37 CYS B N 1
ATOM 1487 C CA . CYS B 1 37 ? 16.781 -5.965 -11.57 1 79.31 37 CYS B CA 1
ATOM 1488 C C . CYS B 1 37 ? 18.203 -5.559 -11.164 1 79.31 37 CYS B C 1
ATOM 1490 O O . CYS B 1 37 ? 19 -5.164 -12 1 79.31 37 CYS B O 1
ATOM 1492 N N . ALA B 1 38 ? 18.344 -5.598 -9.797 1 74.19 38 ALA B N 1
ATOM 1493 C CA . ALA B 1 38 ? 19.641 -5.176 -9.281 1 74.19 38 ALA B CA 1
ATOM 1494 C C . ALA B 1 38 ? 20.766 -6.035 -9.859 1 74.19 38 ALA B C 1
ATOM 1496 O O . ALA B 1 38 ? 21.859 -5.527 -10.164 1 74.19 38 ALA B O 1
ATOM 1497 N N . THR B 1 39 ? 20.5 -7.277 -10.094 1 72.75 39 THR B N 1
ATOM 1498 C CA . THR B 1 39 ? 21.547 -8.219 -10.461 1 72.75 39 THR B CA 1
ATOM 1499 C C . THR B 1 39 ? 21.594 -8.43 -11.969 1 72.75 39 THR B C 1
ATOM 1501 O O . THR B 1 39 ? 22.656 -8.539 -12.562 1 72.75 39 THR B O 1
ATOM 1504 N N . SER B 1 40 ? 20.453 -8.398 -12.594 1 76.62 40 SER B N 1
ATOM 1505 C CA . SER B 1 40 ? 20.391 -8.852 -13.984 1 76.62 40 SER B CA 1
ATOM 1506 C C . SER B 1 40 ? 20.047 -7.703 -14.922 1 76.62 40 SER B C 1
ATOM 1508 O O . SER B 1 40 ? 19.969 -7.891 -16.141 1 76.62 40 SER B O 1
ATOM 1510 N N . GLY B 1 41 ? 19.922 -6.457 -14.375 1 80.94 41 GLY B N 1
ATOM 1511 C CA . GLY B 1 41 ? 19.547 -5.324 -15.203 1 80.94 41 GLY B CA 1
ATOM 1512 C C . GLY B 1 41 ? 18.062 -5.32 -15.57 1 80.94 41 GLY B C 1
ATOM 1513 O O . GLY B 1 41 ? 17.234 -5.797 -14.805 1 80.94 41 GLY B O 1
ATOM 1514 N N . THR B 1 42 ? 17.688 -4.664 -16.828 1 84.31 42 THR B N 1
ATOM 1515 C CA . THR B 1 42 ? 16.297 -4.539 -17.234 1 84.31 42 THR B CA 1
ATOM 1516 C C . THR B 1 42 ? 15.789 -5.855 -17.812 1 84.31 42 THR B C 1
ATOM 1518 O O . THR B 1 42 ? 16.438 -6.465 -18.656 1 84.31 42 THR B O 1
ATOM 1521 N N . ARG B 1 43 ? 14.672 -6.293 -17.266 1 85.12 43 ARG B N 1
ATOM 1522 C CA . ARG B 1 43 ? 14.008 -7.508 -17.734 1 85.12 43 ARG B CA 1
ATOM 1523 C C . ARG B 1 43 ? 12.656 -7.191 -18.359 1 85.12 43 ARG B C 1
ATOM 1525 O O . ARG B 1 43 ? 11.969 -6.258 -17.938 1 85.12 43 ARG B O 1
ATOM 1532 N N . HIS B 1 44 ? 12.359 -7.984 -19.375 1 92.31 44 HIS B N 1
ATOM 1533 C CA . HIS B 1 44 ? 11.07 -7.863 -20.047 1 92.31 44 HIS B CA 1
ATOM 1534 C C . HIS B 1 44 ? 10.352 -9.203 -20.109 1 92.31 44 HIS B C 1
ATOM 1536 O O . HIS B 1 44 ? 10.914 -10.203 -20.547 1 92.31 44 HIS B O 1
ATOM 1542 N N . HIS B 1 45 ? 9.227 -9.195 -19.609 1 95.75 45 HIS B N 1
ATOM 1543 C CA . HIS B 1 45 ? 8.422 -10.406 -19.641 1 95.75 45 HIS B CA 1
ATOM 1544 C C . HIS B 1 45 ? 6.949 -10.094 -19.906 1 95.75 45 HIS B C 1
ATOM 1546 O O . HIS B 1 45 ? 6.504 -8.961 -19.688 1 95.75 45 HIS B O 1
ATOM 1552 N N . ARG B 1 46 ? 6.32 -11.047 -20.469 1 97.88 46 ARG B N 1
ATOM 1553 C CA . ARG B 1 46 ? 4.863 -11.016 -20.562 1 97.88 46 ARG B CA 1
ATOM 1554 C C . ARG B 1 46 ? 4.23 -11.977 -19.562 1 97.88 46 ARG B C 1
ATOM 1556 O O . ARG B 1 46 ? 4.59 -13.156 -19.516 1 97.88 46 ARG B O 1
ATOM 1563 N N . PHE B 1 47 ? 3.299 -11.469 -18.859 1 98.44 47 PHE B N 1
ATOM 1564 C CA . PHE B 1 47 ? 2.6 -12.273 -17.859 1 98.44 47 PHE B CA 1
ATOM 1565 C C . PHE B 1 47 ? 1.104 -12.312 -18.156 1 98.44 47 PHE B C 1
ATOM 1567 O O . PHE B 1 47 ? 0.548 -11.367 -18.719 1 98.44 47 PHE B O 1
ATOM 1574 N N . THR B 1 48 ? 0.541 -13.414 -17.797 1 98.69 48 THR B N 1
ATOM 1575 C CA . THR B 1 48 ? -0.916 -13.5 -17.812 1 98.69 48 THR B CA 1
ATOM 1576 C C . THR B 1 48 ? -1.436 -14.078 -16.5 1 98.69 48 THR B C 1
ATOM 1578 O O . THR B 1 48 ? -0.776 -14.914 -15.883 1 98.69 48 THR B O 1
ATOM 1581 N N . GLY B 1 49 ? -2.584 -13.641 -16.078 1 98.81 49 GLY B N 1
ATOM 1582 C CA . GLY B 1 49 ? -3.236 -14.148 -14.875 1 98.81 49 GLY B CA 1
ATOM 1583 C C . GLY B 1 49 ? -4.359 -13.25 -14.383 1 98.81 49 GLY B C 1
ATOM 1584 O O . GLY B 1 49 ? -4.633 -12.211 -14.977 1 98.81 49 GLY B O 1
ATOM 1585 N N . PRO B 1 50 ? -5.086 -13.703 -13.43 1 98.94 50 PRO B N 1
ATOM 1586 C CA . PRO B 1 50 ? -6.117 -12.844 -12.844 1 98.94 50 PRO B CA 1
ATOM 1587 C C . PRO B 1 50 ? -5.535 -11.695 -12.016 1 98.94 50 PRO B C 1
ATOM 1589 O O . PRO B 1 50 ? -4.359 -11.734 -11.641 1 98.94 50 PRO B O 1
ATOM 1592 N N . LEU B 1 51 ? -6.379 -10.695 -11.82 1 98.88 51 LEU B N 1
ATOM 1593 C CA . LEU B 1 51 ? -6.008 -9.633 -10.891 1 98.88 51 LEU B CA 1
ATOM 1594 C C . LEU B 1 51 ? -6.031 -10.141 -9.453 1 98.88 51 LEU B C 1
ATOM 1596 O O . LEU B 1 51 ? -6.938 -10.883 -9.062 1 98.88 51 LEU B O 1
ATOM 1600 N N . LEU B 1 52 ? -5.027 -9.758 -8.703 1 98.94 52 LEU B N 1
ATOM 1601 C CA . LEU B 1 52 ? -4.98 -10.094 -7.289 1 98.94 52 LEU B CA 1
ATOM 1602 C C . LEU B 1 52 ? -6.27 -9.672 -6.586 1 98.94 52 LEU B C 1
ATOM 1604 O O . LEU B 1 52 ? -6.816 -10.422 -5.777 1 98.94 52 LEU B O 1
ATOM 1608 N N . TYR B 1 53 ? -6.723 -8.531 -6.895 1 98.88 53 TYR B N 1
ATOM 1609 C CA . TYR B 1 53 ? -7.934 -8.016 -6.266 1 98.88 53 TYR B CA 1
ATOM 1610 C C . TYR B 1 53 ? -9.094 -8.984 -6.449 1 98.88 53 TYR B C 1
ATOM 1612 O O . TYR B 1 53 ? -9.812 -9.289 -5.496 1 98.88 53 TYR B O 1
ATOM 1620 N N . ASP B 1 54 ? -9.305 -9.406 -7.668 1 98.69 54 ASP B N 1
ATOM 1621 C CA . ASP B 1 54 ? -10.438 -10.273 -7.965 1 98.69 54 ASP B CA 1
ATOM 1622 C C . ASP B 1 54 ? -10.352 -11.578 -7.172 1 98.69 54 ASP B C 1
ATOM 1624 O O . ASP B 1 54 ? -11.359 -12.07 -6.66 1 98.69 54 ASP B O 1
ATOM 1628 N N . VAL B 1 55 ? -9.141 -12.117 -7.113 1 98.81 55 VAL B N 1
ATOM 1629 C CA . VAL B 1 55 ? -8.945 -13.375 -6.387 1 98.81 55 VAL B CA 1
ATOM 1630 C C . VAL B 1 55 ? -9.266 -13.172 -4.91 1 98.81 55 VAL B C 1
ATOM 1632 O O . VAL B 1 55 ? -10 -13.961 -4.312 1 98.81 55 VAL B O 1
ATOM 1635 N N . LEU B 1 56 ? -8.773 -12.078 -4.309 1 98.69 56 LEU B N 1
ATOM 1636 C CA . LEU B 1 56 ? -8.969 -11.844 -2.883 1 98.69 56 LEU B CA 1
ATOM 1637 C C . LEU B 1 56 ? -10.406 -11.445 -2.582 1 98.69 56 LEU B C 1
ATOM 1639 O O . LEU B 1 56 ? -10.969 -11.859 -1.565 1 98.69 56 LEU B O 1
ATOM 1643 N N . ALA B 1 57 ? -10.969 -10.609 -3.486 1 97.81 57 ALA B N 1
ATOM 1644 C CA . ALA B 1 57 ? -12.367 -10.234 -3.299 1 97.81 57 ALA B CA 1
ATOM 1645 C C . ALA B 1 57 ? -13.273 -11.461 -3.295 1 97.81 57 ALA B C 1
ATOM 1647 O O . ALA B 1 57 ? -14.203 -11.555 -2.49 1 97.81 57 ALA B O 1
ATOM 1648 N N . GLY B 1 58 ? -12.938 -12.391 -4.164 1 97.19 58 GLY B N 1
ATOM 1649 C CA . GLY B 1 58 ? -13.703 -13.625 -4.234 1 97.19 58 GLY B CA 1
ATOM 1650 C C . GLY 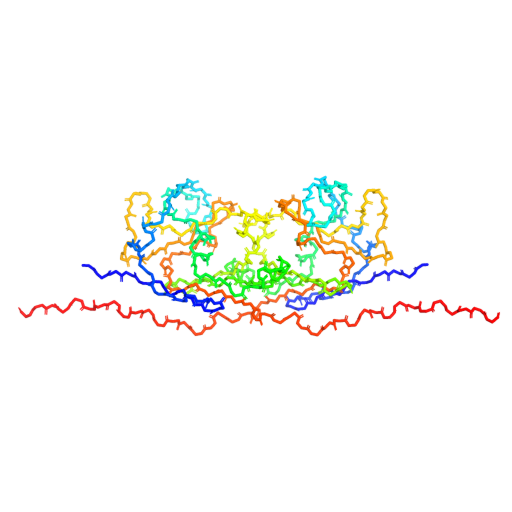B 1 58 ? -13.602 -14.461 -2.973 1 97.19 58 GLY B C 1
ATOM 1651 O O . GLY B 1 58 ? -14.484 -15.266 -2.684 1 97.19 58 GLY B O 1
ATOM 1652 N N . ALA B 1 59 ? -12.445 -14.305 -2.238 1 98.06 59 ALA B N 1
ATOM 1653 C CA . ALA B 1 59 ? -12.227 -15.062 -1.011 1 98.06 59 ALA B CA 1
ATOM 1654 C C . ALA B 1 59 ? -12.969 -14.438 0.164 1 98.06 59 ALA B C 1
ATOM 1656 O O . ALA B 1 59 ? -13.086 -15.039 1.232 1 98.06 59 ALA B O 1
ATOM 1657 N N . GLY B 1 60 ? -13.484 -13.219 0.014 1 97.5 60 GLY B N 1
ATOM 1658 C CA . GLY B 1 60 ? -14.383 -12.609 0.976 1 97.5 60 GLY B CA 1
ATOM 1659 C C . GLY B 1 60 ? -13.664 -12.031 2.184 1 97.5 60 GLY B C 1
ATOM 1660 O O . GLY B 1 60 ? -13.867 -12.492 3.309 1 97.5 60 GLY B O 1
ATOM 1661 N N . PRO B 1 61 ? -12.828 -10.969 1.941 1 97.69 61 PRO B N 1
ATOM 1662 C CA . PRO B 1 61 ? -12.273 -10.305 3.119 1 97.69 61 PRO B CA 1
ATOM 1663 C C . PRO B 1 61 ? -13.344 -9.867 4.117 1 97.69 61 PRO B C 1
ATOM 1665 O O . PRO B 1 61 ? -14.43 -9.445 3.713 1 97.69 61 PRO B O 1
ATOM 1668 N N . VAL B 1 62 ? -13.016 -9.945 5.391 1 96.88 62 VAL B N 1
ATOM 1669 C CA . VAL B 1 62 ? -14.031 -9.75 6.418 1 96.88 62 VAL B CA 1
ATOM 1670 C C . VAL B 1 62 ? -14.125 -8.266 6.781 1 96.88 62 VAL B C 1
ATOM 1672 O O . VAL B 1 62 ? -14.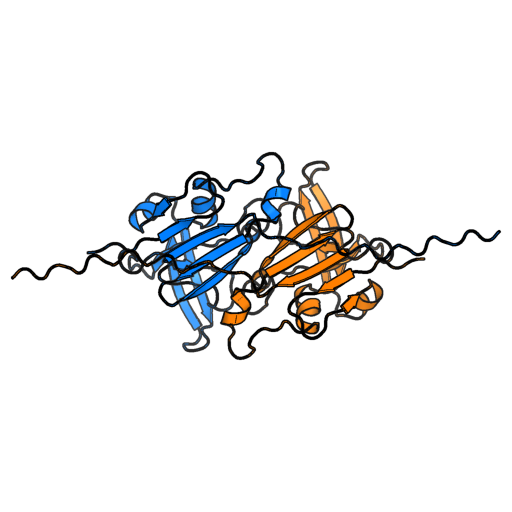094 -7.91 7.957 1 96.88 62 VAL B O 1
ATOM 1675 N N . PHE B 1 63 ? -14.203 -7.457 5.727 1 93.44 63 PHE B N 1
ATOM 1676 C CA . PHE B 1 63 ? -14.477 -6.047 5.984 1 93.44 63 PHE B CA 1
ATOM 1677 C C . PHE B 1 63 ? -15.945 -5.828 6.332 1 93.44 63 PHE B C 1
ATOM 1679 O O . PHE B 1 63 ? -16.797 -6.629 5.949 1 93.44 63 PHE B O 1
ATOM 1686 N N . ASP B 1 64 ? -16.234 -4.746 7.043 1 92.94 64 ASP B N 1
ATOM 1687 C CA . ASP B 1 64 ? -17.609 -4.277 7.184 1 92.94 64 ASP B CA 1
ATOM 1688 C C . ASP B 1 64 ? -18.109 -3.68 5.875 1 92.94 64 ASP B C 1
ATOM 1690 O O . ASP B 1 64 ? -17.688 -2.594 5.473 1 92.94 64 ASP B O 1
ATOM 1694 N N . PRO B 1 65 ? -18.969 -4.418 5.188 1 84.94 65 PRO B N 1
ATOM 1695 C CA . PRO B 1 65 ? -19.391 -3.949 3.867 1 84.94 65 PRO B CA 1
ATOM 1696 C C . PRO B 1 65 ? -20.078 -2.584 3.92 1 84.94 65 PRO B C 1
ATOM 1698 O O . PRO B 1 65 ? -20.156 -1.892 2.9 1 84.94 65 PRO B O 1
ATOM 1701 N N . ALA B 1 66 ? -20.516 -2.164 5.066 1 86.19 66 ALA B N 1
ATOM 1702 C CA . ALA B 1 66 ? -21.234 -0.896 5.215 1 86.19 66 ALA B CA 1
ATOM 1703 C C . ALA B 1 66 ? -20.25 0.252 5.453 1 86.19 66 ALA B C 1
ATOM 1705 O O . ALA B 1 66 ? -20.625 1.424 5.371 1 86.19 66 ALA B O 1
ATOM 1706 N N . ARG B 1 67 ? -19.078 -0.142 5.699 1 89 67 ARG B N 1
ATOM 1707 C CA . ARG B 1 67 ? -18.078 0.875 6.035 1 89 67 ARG B CA 1
ATOM 1708 C C . ARG B 1 67 ? -16.859 0.771 5.125 1 89 67 ARG B C 1
ATOM 1710 O O . ARG B 1 67 ? -15.898 0.073 5.445 1 89 67 ARG B O 1
ATOM 1717 N N . ARG B 1 68 ? -16.859 1.542 4.066 1 86.38 68 ARG B N 1
ATOM 1718 C CA . ARG B 1 68 ? -15.766 1.546 3.098 1 86.38 68 ARG B CA 1
ATOM 1719 C C . ARG B 1 68 ? -14.422 1.786 3.785 1 86.38 68 ARG B C 1
ATOM 1721 O O . ARG B 1 68 ? -13.414 1.197 3.4 1 86.38 68 ARG B O 1
ATOM 1728 N N . LYS B 1 69 ? -14.492 2.598 4.82 1 90.31 69 LYS B N 1
ATOM 1729 C CA . LYS B 1 69 ? -13.266 2.988 5.512 1 90.31 69 LYS B CA 1
ATOM 1730 C C . LYS B 1 69 ? -12.664 1.811 6.277 1 90.31 69 LYS B C 1
ATOM 1732 O O . LYS B 1 69 ? -11.484 1.834 6.641 1 90.31 69 LYS B O 1
ATOM 1737 N N . ASP B 1 70 ? -13.492 0.814 6.551 1 94.56 70 ASP B N 1
ATOM 1738 C CA . ASP B 1 70 ? -13 -0.372 7.242 1 94.56 70 ASP B CA 1
ATOM 1739 C C . ASP B 1 70 ? -11.945 -1.096 6.406 1 94.56 70 ASP B C 1
ATOM 1741 O O . ASP B 1 70 ? -11.039 -1.725 6.953 1 94.56 70 ASP B O 1
ATOM 1745 N N . ARG B 1 71 ? -12 -0.982 5.113 1 97 71 ARG B N 1
ATOM 1746 C CA . ARG B 1 71 ? -11.086 -1.636 4.18 1 97 71 ARG B CA 1
ATOM 1747 C C . ARG B 1 71 ? -9.68 -1.075 4.305 1 97 71 ARG B C 1
ATOM 1749 O O . ARG B 1 71 ? -8.703 -1.729 3.916 1 97 71 ARG B O 1
ATOM 1756 N N . LEU B 1 72 ? -9.547 0.087 4.914 1 97.31 72 LEU B N 1
ATOM 1757 C CA . LEU B 1 72 ? -8.305 0.844 4.902 1 97.31 72 LEU B CA 1
ATOM 1758 C C . LEU B 1 72 ? -7.332 0.312 5.953 1 97.31 72 LEU B C 1
ATOM 1760 O O . LEU B 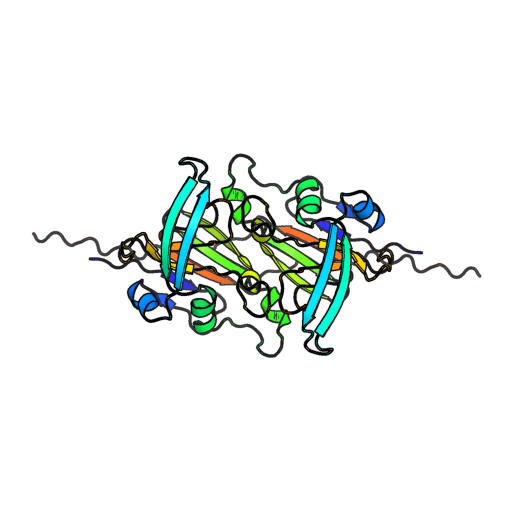1 72 ? -6.164 0.702 5.977 1 97.31 72 LEU B O 1
ATOM 1764 N N . ARG B 1 73 ? -7.789 -0.595 6.734 1 95.81 73 ARG B N 1
ATOM 1765 C CA . ARG B 1 73 ? -6.914 -1.15 7.766 1 95.81 73 ARG B CA 1
ATOM 1766 C C . ARG B 1 73 ? -6.395 -2.523 7.355 1 95.81 73 ARG B C 1
ATOM 1768 O O . ARG B 1 73 ? -5.621 -3.143 8.094 1 95.81 73 ARG B O 1
ATOM 1775 N N . PHE B 1 74 ? -6.801 -3.006 6.23 1 97.62 74 PHE B N 1
ATOM 1776 C CA . PHE B 1 74 ? -6.406 -4.348 5.812 1 97.62 74 PHE B CA 1
ATOM 1777 C C . PHE B 1 74 ? -5.094 -4.305 5.039 1 97.62 74 PHE B C 1
ATOM 1779 O O . PHE B 1 74 ? -4.887 -3.416 4.211 1 97.62 74 PHE B O 1
ATOM 1786 N N . LEU B 1 75 ? -4.254 -5.281 5.293 1 97.5 75 LEU B N 1
ATOM 1787 C CA . LEU B 1 75 ? -3.004 -5.5 4.57 1 97.5 75 LEU B CA 1
ATOM 1788 C C . LEU B 1 75 ? -3.008 -6.863 3.883 1 97.5 75 LEU B C 1
ATOM 1790 O O . LEU B 1 75 ? -3.852 -7.711 4.184 1 97.5 75 LEU B O 1
ATOM 1794 N N . ILE B 1 76 ? -2.162 -6.973 2.939 1 98.62 76 ILE B N 1
ATOM 1795 C CA . ILE B 1 76 ? -1.923 -8.203 2.195 1 98.62 76 ILE B CA 1
ATOM 1796 C C . ILE B 1 76 ? -0.449 -8.594 2.299 1 98.62 76 ILE B C 1
ATOM 1798 O O . ILE B 1 76 ? 0.428 -7.844 1.859 1 98.62 76 ILE B O 1
ATOM 1802 N N . ALA B 1 77 ? -0.2 -9.734 2.904 1 98.25 77 ALA B N 1
ATOM 1803 C CA . ALA B 1 77 ? 1.159 -10.258 3.016 1 98.25 77 ALA B CA 1
ATOM 1804 C C . ALA B 1 77 ? 1.384 -11.414 2.049 1 98.25 77 ALA B C 1
ATOM 1806 O O . ALA B 1 77 ? 0.645 -12.406 2.072 1 98.25 77 ALA B O 1
ATOM 1807 N N . VAL B 1 78 ? 2.391 -11.273 1.229 1 98.38 78 VAL B N 1
ATOM 1808 C CA . VAL B 1 78 ? 2.67 -12.281 0.214 1 98.38 78 VAL B CA 1
ATOM 1809 C C . VAL B 1 78 ? 4.039 -12.906 0.469 1 98.38 78 VAL B C 1
ATOM 1811 O O . VAL B 1 78 ? 5.008 -12.195 0.752 1 98.38 78 VAL B O 1
ATOM 1814 N N . THR B 1 79 ? 4.086 -14.25 0.381 1 97.12 79 THR B N 1
ATOM 1815 C CA . THR B 1 79 ? 5.328 -14.977 0.606 1 97.12 79 THR B CA 1
ATOM 1816 C C . THR B 1 79 ? 5.621 -15.93 -0.555 1 97.12 79 THR B C 1
ATOM 1818 O O . THR B 1 79 ? 4.711 -16.578 -1.069 1 97.12 79 THR B O 1
ATOM 1821 N N . GLY B 1 80 ? 6.883 -15.914 -0.944 1 96.25 80 GLY B N 1
ATOM 1822 C CA . GLY B 1 80 ? 7.324 -16.828 -1.986 1 96.25 80 GLY B CA 1
ATOM 1823 C C . GLY B 1 80 ? 8.156 -17.984 -1.458 1 96.25 80 GLY B C 1
ATOM 1824 O O . GLY B 1 80 ? 8.539 -17.984 -0.286 1 96.25 80 GLY B O 1
ATOM 1825 N N . THR B 1 81 ? 8.477 -18.938 -2.346 1 92.69 81 THR B N 1
ATOM 1826 C CA . THR B 1 81 ? 9.195 -20.172 -2.018 1 92.69 81 THR B CA 1
ATOM 1827 C C . THR B 1 81 ? 10.617 -19.859 -1.551 1 92.69 81 THR B C 1
ATOM 1829 O O . THR B 1 81 ? 11.188 -20.609 -0.754 1 92.69 81 THR B O 1
ATOM 1832 N N . ASP B 1 82 ? 11.18 -18.797 -1.98 1 90.38 82 ASP B N 1
ATOM 1833 C CA . ASP B 1 82 ? 12.555 -18.453 -1.628 1 90.38 82 ASP B CA 1
ATOM 1834 C C . ASP B 1 82 ? 12.602 -17.594 -0.368 1 90.38 82 ASP B C 1
ATOM 1836 O O . ASP B 1 82 ? 13.656 -17.062 -0.013 1 90.38 82 ASP B O 1
ATOM 1840 N N . GLY B 1 83 ? 11.492 -17.375 0.228 1 90.12 83 GLY B N 1
ATOM 1841 C CA . GLY B 1 83 ? 11.445 -16.578 1.438 1 90.12 83 GLY B CA 1
ATOM 1842 C C . GLY B 1 83 ? 11.227 -15.102 1.164 1 90.12 83 GLY B C 1
ATOM 1843 O O . GLY B 1 83 ? 11.102 -14.305 2.096 1 90.12 83 GLY B O 1
ATOM 1844 N N . HIS B 1 84 ? 11.148 -14.75 -0.126 1 93.56 84 HIS B N 1
ATOM 1845 C CA . HIS B 1 84 ? 10.844 -13.375 -0.488 1 93.56 84 HIS B CA 1
ATOM 1846 C C . HIS B 1 84 ? 9.43 -12.992 -0.048 1 93.56 84 HIS B C 1
ATOM 1848 O O . HIS B 1 84 ? 8.523 -13.82 -0.08 1 93.56 84 HIS B O 1
ATOM 1854 N N . ARG B 1 85 ? 9.32 -11.734 0.469 1 95.69 85 ARG B N 1
ATOM 1855 C CA . ARG B 1 85 ? 8.039 -11.273 1.006 1 95.69 85 ARG B CA 1
ATOM 1856 C C . ARG B 1 85 ? 7.766 -9.828 0.597 1 95.69 85 ARG B C 1
ATOM 1858 O O . ARG B 1 85 ? 8.695 -9.047 0.387 1 95.69 85 ARG B O 1
ATOM 1865 N N . ALA B 1 86 ? 6.535 -9.531 0.511 1 97.5 86 ALA B N 1
ATOM 1866 C CA . ALA B 1 86 ? 6.105 -8.164 0.253 1 97.5 86 ALA B CA 1
ATOM 1867 C C . ALA B 1 86 ? 4.77 -7.867 0.928 1 97.5 86 ALA B C 1
ATOM 1869 O O . ALA B 1 86 ? 3.904 -8.742 1.016 1 97.5 86 ALA B O 1
ATOM 1870 N N . LEU B 1 87 ? 4.664 -6.656 1.396 1 97.94 87 LEU B N 1
ATOM 1871 C CA . LEU B 1 87 ? 3.422 -6.168 1.983 1 97.94 87 LEU B CA 1
ATOM 1872 C C . LEU B 1 87 ? 2.723 -5.191 1.042 1 97.94 87 LEU B C 1
ATOM 1874 O O . LEU B 1 87 ? 3.373 -4.348 0.422 1 97.94 87 LEU B O 1
ATOM 1878 N N . LEU B 1 88 ? 1.43 -5.375 0.877 1 98.62 88 LEU B N 1
ATOM 1879 C CA . LEU B 1 88 ? 0.552 -4.406 0.229 1 98.62 88 LEU B CA 1
ATOM 1880 C C . LEU B 1 88 ? -0.569 -3.973 1.169 1 98.62 88 LEU B C 1
ATOM 1882 O O . LEU B 1 88 ? -0.944 -4.715 2.078 1 98.62 88 LEU B O 1
ATOM 1886 N N . SER B 1 89 ? -1.034 -2.781 0.967 1 98.44 89 SER B N 1
ATOM 1887 C CA . SER B 1 89 ? -2.328 -2.451 1.555 1 98.44 89 SER B CA 1
ATOM 1888 C C . SER B 1 89 ? -3.475 -2.895 0.651 1 98.44 89 SER B C 1
ATOM 1890 O O . SER B 1 89 ? -3.338 -2.904 -0.574 1 98.44 89 SER B O 1
ATOM 1892 N N . TRP B 1 90 ? -4.59 -3.273 1.238 1 98.5 90 TRP B N 1
ATOM 1893 C CA . TRP B 1 90 ? -5.758 -3.629 0.438 1 98.5 90 TRP B CA 1
ATOM 1894 C C . TRP B 1 90 ? -6.133 -2.496 -0.513 1 98.5 90 TRP B C 1
ATOM 1896 O O . TRP B 1 90 ? -6.379 -2.73 -1.698 1 98.5 90 TRP B O 1
ATOM 1906 N N . ALA B 1 91 ? -6.113 -1.3 -0.007 1 98.38 91 ALA B N 1
ATOM 1907 C CA . ALA B 1 91 ? -6.59 -0.141 -0.758 1 98.38 91 ALA B CA 1
ATOM 1908 C C . ALA B 1 91 ? -5.699 0.132 -1.968 1 98.38 91 ALA B C 1
ATOM 1910 O O . ALA B 1 91 ? -6.129 0.783 -2.926 1 98.38 91 ALA B O 1
ATOM 1911 N N . GLU B 1 92 ? -4.473 -0.362 -1.971 1 98.69 92 GLU B N 1
ATOM 1912 C CA . GLU B 1 92 ? -3.592 -0.201 -3.125 1 98.69 92 GLU B CA 1
ATOM 1913 C C . GLU B 1 92 ? -4.164 -0.891 -4.359 1 98.69 92 GLU B C 1
ATOM 1915 O O . GLU B 1 92 ? -3.969 -0.427 -5.484 1 98.69 92 GLU B O 1
ATOM 1920 N N . ILE B 1 93 ? -4.926 -1.981 -4.148 1 98.75 93 ILE B N 1
ATOM 1921 C CA . ILE B 1 93 ? -5.355 -2.764 -5.305 1 98.75 93 ILE B CA 1
ATOM 1922 C C . ILE B 1 93 ? -6.871 -2.656 -5.465 1 98.75 93 ILE B C 1
ATOM 1924 O O . ILE B 1 93 ? -7.441 -3.199 -6.41 1 98.75 93 ILE B O 1
ATOM 1928 N N . ASP B 1 94 ? -7.59 -2.014 -4.652 1 98.19 94 ASP B N 1
ATOM 1929 C CA . ASP B 1 94 ? -9.047 -1.892 -4.621 1 98.19 94 ASP B CA 1
ATOM 1930 C C . ASP B 1 94 ? -9.531 -0.829 -5.602 1 98.19 94 ASP B C 1
ATOM 1932 O O . ASP B 1 94 ? -9.086 0.321 -5.551 1 98.19 94 ASP B O 1
ATOM 1936 N N . PRO B 1 95 ? -10.5 -1.208 -6.5 1 96.81 95 PRO B N 1
ATOM 1937 C CA . PRO B 1 95 ? -10.953 -0.285 -7.543 1 96.81 95 PRO B CA 1
ATOM 1938 C C . PRO B 1 95 ? -11.57 0.99 -6.977 1 96.81 95 PRO B C 1
ATOM 1940 O O . PRO B 1 95 ? -11.68 1.996 -7.684 1 96.81 95 PRO B O 1
ATOM 1943 N N . ASP B 1 96 ? -12 0.987 -5.766 1 95.06 96 ASP B N 1
ATOM 1944 C CA . ASP B 1 96 ? -12.562 2.193 -5.168 1 95.06 96 ASP B CA 1
ATOM 1945 C C . ASP B 1 96 ? -11.461 3.166 -4.758 1 95.06 96 ASP B C 1
ATOM 1947 O O . ASP B 1 96 ? -11.727 4.34 -4.488 1 95.06 96 ASP B O 1
ATOM 1951 N N . PHE B 1 97 ? -10.211 2.65 -4.734 1 96.56 97 PHE B N 1
ATOM 1952 C CA . PHE B 1 97 ? -9.102 3.469 -4.262 1 96.56 97 PHE B CA 1
ATOM 1953 C C . PHE B 1 97 ? -8.008 3.566 -5.32 1 96.56 97 PHE B C 1
ATOM 1955 O O . PHE B 1 97 ? -8.234 4.117 -6.398 1 96.56 97 PHE B O 1
ATOM 1962 N N . ALA B 1 98 ? -6.832 2.977 -5.113 1 97.94 98 ALA B N 1
ATOM 1963 C CA . ALA B 1 98 ? -5.719 3.193 -6.031 1 97.94 98 ALA B CA 1
ATOM 1964 C C . ALA B 1 98 ? -5.863 2.33 -7.281 1 97.94 98 ALA B C 1
ATOM 1966 O O . ALA B 1 98 ? -5.309 2.656 -8.336 1 97.94 98 ALA B O 1
ATOM 1967 N N . ASP B 1 99 ? -6.461 1.123 -7.164 1 98.31 99 ASP B N 1
ATOM 1968 C CA . ASP B 1 99 ? -6.785 0.26 -8.297 1 98.31 99 ASP B CA 1
ATOM 1969 C C . ASP B 1 99 ? -5.52 -0.163 -9.047 1 98.31 99 ASP B C 1
ATOM 1971 O O . ASP B 1 99 ? -5.496 -0.178 -10.273 1 98.31 99 ASP B O 1
ATOM 1975 N N . ALA B 1 100 ? -4.418 -0.388 -8.328 1 98.5 100 ALA B N 1
ATOM 1976 C CA . ALA B 1 100 ? -3.215 -0.912 -8.969 1 98.5 100 ALA B CA 1
ATOM 1977 C C . ALA B 1 100 ? -3.488 -2.262 -9.625 1 98.5 100 ALA B C 1
ATOM 1979 O O . ALA B 1 100 ? -4.152 -3.121 -9.039 1 98.5 100 ALA B O 1
ATOM 1980 N N . PRO B 1 101 ? -2.979 -2.455 -10.805 1 98.06 101 PRO B N 1
ATOM 1981 C CA . PRO B 1 101 ? -3.279 -3.672 -11.562 1 98.06 101 PRO B CA 1
ATOM 1982 C C . PRO B 1 101 ? -2.342 -4.828 -11.219 1 98.06 101 PRO B C 1
ATOM 1984 O O . PRO B 1 101 ? -1.689 -5.383 -12.102 1 98.06 101 PRO B O 1
ATOM 1987 N N . VAL B 1 102 ? -2.363 -5.301 -10.039 1 98.81 102 VAL B N 1
ATOM 1988 C CA . VAL B 1 102 ? -1.482 -6.367 -9.578 1 98.81 102 VAL B CA 1
ATOM 1989 C C . VAL B 1 102 ? -2.016 -7.719 -10.047 1 98.81 102 VAL B C 1
ATOM 1991 O O . VAL B 1 102 ? -3.195 -8.031 -9.852 1 98.81 102 VAL B O 1
ATOM 1994 N N . LEU B 1 103 ? -1.099 -8.531 -10.594 1 98.81 103 LEU B N 1
ATOM 1995 C CA . LEU B 1 103 ? -1.486 -9.82 -11.148 1 98.81 103 LEU B CA 1
ATOM 1996 C C . LEU B 1 103 ? -0.995 -10.961 -10.266 1 98.81 103 LEU B C 1
ATOM 1998 O O . LEU B 1 103 ? 0.084 -10.875 -9.672 1 98.81 103 LEU B O 1
ATOM 2002 N N . LEU B 1 104 ? -1.837 -11.938 -10.195 1 98.81 104 LEU B N 1
ATOM 2003 C CA . LEU B 1 104 ? -1.355 -13.281 -9.875 1 98.81 104 LEU B CA 1
ATOM 2004 C C . LEU B 1 104 ? -1.092 -14.078 -11.148 1 98.81 104 LEU B C 1
ATOM 2006 O O . LEU B 1 104 ? -1.988 -14.758 -11.656 1 98.81 104 LEU B O 1
ATOM 2010 N N . ALA B 1 105 ? 0.096 -14.023 -11.578 1 98.88 105 ALA B N 1
ATOM 2011 C CA . ALA B 1 105 ? 0.419 -14.555 -12.906 1 98.88 105 ALA B CA 1
ATOM 2012 C C . ALA B 1 105 ? 0.432 -16.078 -12.906 1 98.88 105 ALA B C 1
ATOM 2014 O O . ALA B 1 105 ? 0.967 -16.703 -11.984 1 98.88 105 ALA B O 1
ATOM 2015 N N . VAL B 1 106 ? -0.07 -16.641 -13.945 1 98.81 106 VAL B N 1
ATOM 2016 C CA . VAL B 1 106 ? -0.135 -18.094 -14.102 1 98.81 106 VAL B CA 1
ATOM 2017 C C . VAL B 1 106 ? 0.718 -18.516 -15.289 1 98.81 106 VAL B C 1
ATOM 2019 O O . VAL B 1 106 ? 1.015 -19.703 -15.445 1 98.81 106 VAL B O 1
ATOM 2022 N N . THR B 1 107 ? 1.132 -17.594 -16.141 1 98.62 107 THR B N 1
ATOM 2023 C CA . THR B 1 107 ? 2.094 -17.844 -17.203 1 98.62 107 THR B CA 1
ATOM 2024 C C . THR B 1 107 ? 3.125 -16.719 -17.281 1 98.62 107 THR B C 1
ATOM 2026 O O . THR B 1 107 ? 2.834 -15.578 -16.922 1 98.62 107 THR B O 1
ATOM 2029 N N . VAL B 1 108 ? 4.297 -17.031 -17.703 1 98 108 VAL B N 1
ATOM 2030 C CA . VAL B 1 108 ? 5.355 -16.078 -18.031 1 98 108 VAL B CA 1
ATOM 2031 C C . VAL B 1 108 ? 5.965 -16.422 -19.391 1 98 108 VAL B C 1
ATOM 2033 O O . VAL B 1 108 ? 6.422 -17.547 -19.594 1 98 108 VAL B O 1
ATOM 2036 N N . ASP B 1 109 ? 5.867 -15.43 -20.312 1 97.69 109 ASP B N 1
ATOM 2037 C CA . ASP B 1 109 ? 6.387 -15.617 -21.656 1 97.69 109 ASP B CA 1
ATOM 2038 C C . ASP B 1 109 ? 5.852 -16.906 -22.281 1 97.69 109 ASP B C 1
ATOM 2040 O O . ASP B 1 109 ? 6.609 -17.672 -22.875 1 97.69 109 ASP B O 1
ATOM 2044 N N . GLY B 1 110 ? 4.703 -17.125 -21.938 1 96.25 110 GLY B N 1
ATOM 2045 C CA . GLY B 1 110 ? 4.027 -18.266 -22.547 1 96.25 110 GLY B CA 1
ATOM 2046 C C . GLY B 1 110 ? 4.211 -19.562 -21.781 1 96.25 110 GLY B C 1
ATOM 2047 O O . GLY B 1 110 ? 3.568 -20.562 -22.078 1 96.25 110 GLY B O 1
ATOM 2048 N N . THR B 1 111 ? 5.031 -19.562 -20.797 1 97.75 111 THR B N 1
ATOM 2049 C CA . THR B 1 111 ? 5.301 -20.766 -20.016 1 97.75 111 THR B CA 1
ATOM 2050 C C . THR B 1 111 ? 4.355 -20.859 -18.812 1 97.75 111 THR B C 1
ATOM 2052 O O . THR B 1 111 ? 4.281 -19.922 -18 1 97.75 111 THR B O 1
ATOM 2055 N N . PRO B 1 112 ? 3.639 -21.953 -18.719 1 98.06 112 PRO B N 1
ATOM 2056 C CA . PRO B 1 112 ? 2.76 -22.125 -17.562 1 98.06 112 PRO B CA 1
ATOM 2057 C C . PRO B 1 112 ? 3.531 -22.266 -16.25 1 98.06 112 PRO B C 1
ATOM 2059 O O . PRO B 1 112 ? 4.605 -22.875 -16.219 1 98.06 112 PRO B O 1
ATOM 2062 N N . LEU B 1 113 ? 2.873 -21.828 -15.148 1 98.38 113 LEU B N 1
ATOM 2063 C CA . LEU B 1 113 ? 3.566 -21.812 -13.859 1 98.38 113 LEU B CA 1
ATOM 2064 C C . LEU B 1 113 ? 2.994 -22.859 -12.914 1 98.38 113 LEU B C 1
ATOM 2066 O O . LEU B 1 113 ? 3.088 -22.719 -11.695 1 98.38 113 LEU B O 1
ATOM 2070 N N . ASP B 1 114 ? 2.498 -23.891 -13.43 1 98 114 ASP B N 1
ATOM 2071 C CA . ASP B 1 114 ? 1.797 -24.906 -12.656 1 98 114 ASP B CA 1
ATOM 2072 C C . ASP B 1 114 ? 2.693 -25.469 -11.555 1 98 114 ASP B C 1
ATOM 2074 O O . ASP B 1 114 ? 2.271 -25.594 -10.406 1 98 114 ASP B O 1
ATOM 2078 N N . ALA B 1 115 ? 3.887 -25.844 -11.93 1 97.06 115 ALA B N 1
ATOM 2079 C CA . ALA B 1 115 ? 4.789 -26.484 -10.984 1 97.06 115 ALA B CA 1
ATOM 2080 C C . ALA B 1 115 ? 5.5 -25.453 -10.117 1 97.06 115 ALA B C 1
ATOM 2082 O O . ALA B 1 115 ? 5.738 -25.688 -8.93 1 97.06 115 ALA B O 1
ATOM 2083 N N . ALA B 1 116 ? 5.789 -24.344 -10.68 1 96.94 116 ALA B N 1
ATOM 2084 C CA . ALA B 1 116 ? 6.551 -23.312 -9.969 1 96.94 116 ALA B CA 1
ATOM 2085 C C . ALA B 1 116 ? 5.66 -22.547 -8.992 1 96.94 116 ALA B C 1
ATOM 2087 O O . ALA B 1 116 ? 6.125 -22.094 -7.945 1 96.94 116 ALA B O 1
ATOM 2088 N N . GLY B 1 117 ? 4.344 -22.438 -9.305 1 98.06 117 GLY B N 1
ATOM 2089 C CA . GLY B 1 117 ? 3.422 -21.594 -8.547 1 98.06 117 GLY B CA 1
ATOM 2090 C C . GLY B 1 117 ? 3.232 -20.219 -9.148 1 98.06 117 GLY B C 1
ATOM 2091 O O . GLY B 1 117 ? 4.117 -19.719 -9.844 1 98.06 117 GLY B O 1
ATOM 2092 N N . PRO B 1 118 ? 2.096 -19.656 -8.859 1 98.69 118 PRO B N 1
ATOM 2093 C CA . PRO B 1 118 ? 1.82 -18.344 -9.422 1 98.69 118 PRO B CA 1
ATOM 2094 C C . PRO B 1 118 ? 2.816 -17.281 -8.953 1 98.69 118 PRO B C 1
ATOM 2096 O O . PRO B 1 118 ? 3.504 -17.484 -7.949 1 98.69 118 PRO B O 1
ATOM 2099 N N . GLN B 1 119 ? 2.875 -16.219 -9.734 1 98.5 119 GLN B N 1
ATOM 2100 C CA . GLN B 1 119 ? 3.795 -15.133 -9.445 1 98.5 119 GLN B CA 1
ATOM 2101 C C . GLN B 1 119 ? 3.039 -13.828 -9.203 1 98.5 119 GLN B C 1
ATOM 2103 O O . GLN B 1 119 ? 2.08 -13.516 -9.914 1 98.5 119 GLN B O 1
ATOM 2108 N N . LEU B 1 120 ? 3.449 -13.102 -8.164 1 98.75 120 LEU B N 1
ATOM 2109 C CA . LEU B 1 120 ? 2.965 -11.742 -7.977 1 98.75 120 LEU B CA 1
ATOM 2110 C C . LEU B 1 120 ? 3.652 -10.781 -8.945 1 98.75 120 LEU B C 1
ATOM 2112 O O . LEU B 1 120 ? 4.883 -10.727 -9 1 98.75 120 LEU B O 1
ATOM 2116 N N . VAL B 1 121 ? 2.883 -10.07 -9.68 1 98.44 121 VAL B N 1
ATOM 2117 C CA . VAL B 1 121 ? 3.418 -9.164 -10.688 1 98.44 121 VAL B CA 1
ATOM 2118 C C . VAL B 1 121 ? 2.803 -7.773 -10.516 1 98.44 121 VAL B C 1
ATOM 2120 O O . VAL B 1 121 ? 1.579 -7.633 -10.453 1 98.44 121 VAL B O 1
ATOM 2123 N N . LEU B 1 122 ? 3.656 -6.801 -10.383 1 98.19 122 LEU B N 1
ATOM 2124 C CA . LEU B 1 122 ? 3.246 -5.406 -10.266 1 98.19 122 LEU B CA 1
ATOM 2125 C C . LEU B 1 122 ? 3.773 -4.586 -11.438 1 98.19 122 LEU B C 1
ATOM 2127 O O . LEU B 1 122 ? 4.836 -3.969 -11.344 1 98.19 122 LEU B O 1
ATOM 2131 N N . PRO B 1 123 ? 2.959 -4.418 -12.469 1 97.06 123 PRO B N 1
ATOM 2132 C CA . PRO B 1 123 ? 3.441 -3.803 -13.711 1 97.06 123 PRO B CA 1
ATOM 2133 C C . PRO B 1 123 ? 3.836 -2.34 -13.523 1 97.06 123 PRO B C 1
ATOM 2135 O O . PRO B 1 123 ? 4.645 -1.812 -14.289 1 97.06 123 PRO B O 1
ATOM 2138 N N . GLN B 1 124 ? 3.344 -1.717 -12.516 1 94.88 124 GLN B N 1
ATOM 2139 C CA . GLN B 1 124 ? 3.543 -0.284 -12.328 1 94.88 124 GLN B CA 1
ATOM 2140 C C . GLN B 1 124 ? 4.871 -0.001 -11.633 1 94.88 124 GLN B C 1
ATOM 2142 O O . GLN B 1 124 ? 5.305 1.151 -11.555 1 94.88 124 GLN B O 1
ATOM 2147 N N . ASP B 1 125 ? 5.52 -1.033 -11.125 1 96.44 125 ASP B N 1
ATOM 2148 C CA . ASP B 1 125 ? 6.727 -0.82 -10.328 1 96.44 125 ASP B CA 1
ATOM 2149 C C . ASP B 1 125 ? 7.938 -0.569 -11.227 1 96.44 125 ASP B C 1
ATOM 2151 O O . ASP B 1 125 ? 8.086 -1.213 -12.266 1 96.44 125 ASP B O 1
ATOM 2155 N N . ARG B 1 126 ? 8.781 0.305 -10.773 1 94.5 126 ARG B N 1
ATOM 2156 C CA . ARG B 1 126 ? 10.023 0.553 -11.508 1 94.5 126 ARG B CA 1
ATOM 2157 C C . ARG B 1 126 ? 10.969 -0.636 -11.398 1 94.5 126 ARG B C 1
ATOM 2159 O O . ARG B 1 126 ? 11.477 -1.127 -12.414 1 94.5 126 ARG B O 1
ATOM 2166 N N . CYS B 1 127 ? 11.234 -1.036 -10.203 1 92.38 127 CYS B N 1
ATOM 2167 C CA . CYS B 1 127 ? 12.062 -2.223 -10.039 1 92.38 127 CYS B CA 1
ATOM 2168 C C . CYS B 1 127 ? 11.211 -3.438 -9.688 1 92.38 127 CYS B C 1
ATOM 2170 O O . CYS B 1 127 ? 10.047 -3.299 -9.328 1 92.38 127 CYS B O 1
ATOM 2172 N N . GLY B 1 128 ? 11.805 -4.656 -9.758 1 92.69 128 GLY B N 1
ATOM 2173 C CA . GLY B 1 128 ? 11.062 -5.895 -9.578 1 92.69 128 GLY B CA 1
ATOM 2174 C C . GLY B 1 128 ? 11.062 -6.395 -8.148 1 92.69 128 GLY B C 1
ATOM 2175 O O . GLY B 1 128 ? 10.867 -7.59 -7.906 1 92.69 128 GLY B O 1
ATOM 2176 N N . GLY B 1 129 ? 11.32 -5.543 -7.25 1 93.88 129 GLY B N 1
ATOM 2177 C CA . GLY B 1 129 ? 11.461 -5.98 -5.871 1 93.88 129 GLY B CA 1
ATOM 2178 C C . GLY B 1 129 ? 10.195 -6.602 -5.309 1 93.88 129 GLY B C 1
ATOM 2179 O O . GLY B 1 129 ? 10.258 -7.477 -4.445 1 93.88 129 GLY B O 1
ATOM 2180 N N . ARG B 1 130 ? 9.016 -6.141 -5.754 1 96.62 130 ARG B N 1
ATOM 2181 C CA . ARG B 1 130 ? 7.762 -6.664 -5.223 1 96.62 130 ARG B CA 1
ATOM 2182 C C . ARG B 1 130 ? 7.254 -7.828 -6.066 1 96.62 130 ARG B C 1
ATOM 2184 O O . ARG B 1 130 ? 6.215 -8.414 -5.758 1 96.62 130 ARG B O 1
ATOM 2191 N N . HIS B 1 131 ? 7.922 -8.156 -7.137 1 96.5 131 HIS B N 1
ATOM 2192 C CA . HIS B 1 131 ? 7.574 -9.391 -7.82 1 96.5 131 HIS B CA 1
ATOM 2193 C C . HIS B 1 131 ? 7.988 -10.609 -7 1 96.5 131 HIS B C 1
ATOM 2195 O O . HIS B 1 131 ? 9.125 -10.695 -6.535 1 96.5 131 HIS B O 1
ATOM 2201 N N . ILE B 1 132 ? 7.066 -11.453 -6.781 1 97.12 132 ILE B N 1
ATOM 2202 C CA . ILE B 1 132 ? 7.336 -12.641 -5.977 1 97.12 132 ILE B CA 1
ATOM 2203 C C . ILE B 1 132 ? 7.055 -13.898 -6.797 1 97.12 132 ILE B C 1
ATOM 2205 O O . ILE B 1 132 ? 5.914 -14.133 -7.211 1 97.12 132 ILE B O 1
ATOM 2209 N N . SER B 1 133 ? 8.086 -14.664 -7 1 96.25 133 SER B N 1
ATOM 2210 C CA . SER B 1 133 ? 7.922 -15.914 -7.723 1 96.25 133 SER B CA 1
ATOM 2211 C C . SER B 1 133 ? 7.543 -17.047 -6.781 1 96.25 133 SER B C 1
ATOM 2213 O O . SER B 1 133 ? 7.918 -17.047 -5.605 1 96.25 133 SER B O 1
ATOM 2215 N N . GLY B 1 134 ? 6.805 -18.016 -7.32 1 97.31 134 GLY B N 1
ATOM 2216 C CA . GLY B 1 134 ? 6.473 -19.188 -6.523 1 97.31 134 GLY B CA 1
ATOM 2217 C C . GLY B 1 134 ? 5.77 -18.844 -5.223 1 97.31 134 GLY B C 1
ATOM 2218 O O . GLY B 1 134 ? 6.234 -19.219 -4.145 1 97.31 134 GLY B O 1
ATOM 2219 N N . ILE B 1 135 ? 4.652 -18.141 -5.359 1 98.12 135 ILE B N 1
ATOM 2220 C CA . ILE B 1 135 ? 3.93 -17.734 -4.16 1 98.12 135 ILE B CA 1
ATOM 2221 C C . ILE B 1 135 ? 3.451 -18.969 -3.4 1 98.12 135 ILE B C 1
ATOM 2223 O O . ILE B 1 135 ? 2.828 -19.859 -3.982 1 98.12 135 ILE B O 1
ATOM 2227 N N . THR B 1 136 ? 3.779 -18.969 -2.105 1 97.06 136 THR B N 1
ATOM 2228 C CA . THR B 1 136 ? 3.32 -20.062 -1.272 1 97.06 136 THR B CA 1
ATOM 2229 C C . THR B 1 136 ? 2.148 -19.641 -0.396 1 97.06 136 THR B C 1
ATOM 2231 O O . THR B 1 136 ? 1.328 -20.469 0.004 1 97.06 136 THR B O 1
ATOM 2234 N N . ALA B 1 137 ? 2.115 -18.312 -0.138 1 97.69 137 ALA B N 1
ATOM 2235 C CA . ALA B 1 137 ? 1.05 -17.859 0.754 1 97.69 137 ALA B CA 1
ATOM 2236 C C . ALA B 1 137 ? 0.691 -16.406 0.488 1 97.69 137 ALA B C 1
ATOM 2238 O O . ALA B 1 137 ? 1.571 -15.578 0.224 1 97.69 137 ALA B O 1
ATOM 2239 N N . ILE B 1 138 ? -0.586 -16.094 0.58 1 98.44 138 ILE B N 1
ATOM 2240 C CA . ILE B 1 138 ? -1.139 -14.75 0.668 1 98.44 138 ILE B CA 1
ATOM 2241 C C . ILE B 1 138 ? -2.047 -14.641 1.891 1 98.44 138 ILE B C 1
ATOM 2243 O O . ILE B 1 138 ? -3 -15.414 2.033 1 98.44 138 ILE B O 1
ATOM 2247 N N . ARG B 1 139 ? -1.721 -13.75 2.764 1 98 139 ARG B N 1
ATOM 2248 C CA . ARG B 1 139 ? -2.521 -13.539 3.965 1 98 139 ARG B CA 1
ATOM 2249 C C . ARG B 1 139 ? -3.156 -12.156 3.965 1 98 139 ARG B C 1
ATOM 2251 O O . ARG B 1 139 ? -2.467 -11.148 3.789 1 98 139 ARG B O 1
ATOM 2258 N N . VAL B 1 140 ? -4.449 -12.086 4.062 1 98.19 140 VAL B N 1
ATOM 2259 C CA . VAL B 1 140 ? -5.172 -10.836 4.285 1 98.19 140 VAL B CA 1
ATOM 2260 C C . VAL B 1 140 ? -5.348 -10.602 5.781 1 98.19 140 VAL B C 1
ATOM 2262 O O . VAL B 1 140 ? -5.895 -11.453 6.492 1 98.19 140 VAL B O 1
ATOM 2265 N N . ASP B 1 141 ? -4.855 -9.516 6.227 1 97.19 141 ASP B N 1
ATOM 2266 C CA . ASP B 1 141 ? -4.828 -9.25 7.664 1 97.19 141 ASP B CA 1
ATOM 2267 C C . ASP B 1 141 ? -5.523 -7.934 7.992 1 97.19 141 ASP B C 1
ATOM 2269 O O . ASP B 1 141 ? -5.062 -6.863 7.59 1 97.19 141 ASP B O 1
ATOM 2273 N N . GLY B 1 142 ? -6.594 -7.965 8.773 1 95.75 142 GLY B N 1
ATOM 2274 C CA . GLY B 1 142 ? -7.32 -6.781 9.211 1 95.75 142 GLY B CA 1
ATOM 2275 C C . GLY B 1 142 ? -7.07 -6.43 10.664 1 95.75 142 GLY B C 1
ATOM 2276 O O . GLY B 1 142 ? -7.742 -5.562 11.227 1 95.75 142 GLY B O 1
ATOM 2277 N N . GLY B 1 143 ? -6.133 -7.09 11.266 1 93.19 143 GLY B N 1
ATOM 2278 C CA . GLY B 1 143 ? -5.949 -6.938 12.695 1 93.19 143 GLY B CA 1
ATOM 2279 C C . GLY B 1 143 ? -4.754 -6.074 13.062 1 93.19 143 GLY B C 1
ATOM 2280 O O . GLY B 1 143 ? -4.281 -6.105 14.195 1 93.19 143 GLY B O 1
ATOM 2281 N N . TYR B 1 144 ? -4.258 -5.387 12.078 1 92.62 144 TYR B N 1
ATOM 2282 C CA . TYR B 1 144 ? -3.139 -4.516 12.422 1 92.62 144 TYR B CA 1
ATOM 2283 C C . TYR B 1 144 ? -3.559 -3.467 13.445 1 92.62 144 TYR B C 1
ATOM 2285 O O . TYR B 1 144 ? -4.609 -2.836 13.305 1 92.62 144 TYR B O 1
ATOM 2293 N N . GLY B 1 145 ? -2.713 -3.238 14.461 1 86.69 145 GLY B N 1
ATOM 2294 C CA . GLY B 1 145 ? -2.998 -2.264 15.5 1 86.69 145 GLY B CA 1
ATOM 2295 C C . GLY B 1 145 ? -2.311 -0.93 15.273 1 86.69 145 GLY B C 1
ATOM 2296 O O . GLY B 1 145 ? -1.095 -0.879 15.07 1 86.69 145 GLY B O 1
ATOM 2297 N N . PHE B 1 146 ? -3.033 0.104 15.148 1 82.56 146 PHE B N 1
ATOM 2298 C CA . PHE B 1 146 ? -2.504 1.446 14.938 1 82.56 146 PHE B CA 1
ATOM 2299 C C . PHE B 1 146 ? -1.892 1.995 16.219 1 82.56 146 PHE B C 1
ATOM 2301 O O . PHE B 1 146 ? -1.106 2.945 16.188 1 82.56 146 PHE B O 1
ATOM 2308 N N . GLY B 1 147 ? -1.739 1.162 17.156 1 69 147 GLY B N 1
ATOM 2309 C CA . GLY B 1 147 ? -1.218 1.624 18.438 1 69 147 GLY B CA 1
ATOM 2310 C C . GLY B 1 147 ? -2.141 2.6 19.141 1 69 147 GLY B C 1
ATOM 2311 O O . GLY B 1 147 ? -3.207 2.938 18.609 1 69 147 GLY B O 1
ATOM 2312 N N . ALA B 1 148 ? -1.845 2.881 20.344 1 63.94 148 ALA B N 1
ATOM 2313 C CA . ALA B 1 148 ? -2.619 3.844 21.125 1 63.94 148 ALA B CA 1
ATOM 2314 C C . ALA B 1 148 ? -2.561 5.234 20.5 1 63.94 148 ALA B C 1
ATOM 2316 O O . ALA B 1 148 ? -1.551 5.605 19.891 1 63.94 148 ALA B O 1
ATOM 2317 N N . PRO B 1 149 ? -3.818 5.754 20.375 1 58.56 149 PRO B N 1
ATOM 2318 C CA . PRO B 1 149 ? -3.809 7.117 19.828 1 58.56 149 PRO B CA 1
ATOM 2319 C C . PRO B 1 149 ? -2.807 8.023 20.547 1 58.56 149 PRO B C 1
ATOM 2321 O O . PRO B 1 149 ? -2.594 7.883 21.75 1 58.56 149 PRO B O 1
ATOM 2324 N N . VAL B 1 150 ? -1.837 8.5 19.828 1 55.94 150 VAL B N 1
ATOM 2325 C CA . VAL B 1 150 ? -0.977 9.523 20.422 1 55.94 150 VAL B CA 1
ATOM 2326 C C . VAL B 1 150 ? -1.819 10.727 20.844 1 55.94 150 VAL B C 1
ATOM 2328 O O . VAL B 1 150 ? -2.65 11.211 20.078 1 55.94 150 VAL B O 1
ATOM 2331 N N . PRO B 1 151 ? -1.924 10.906 22.141 1 53 151 PRO B N 1
ATOM 2332 C CA . PRO B 1 151 ? -2.746 12.047 22.547 1 53 151 PRO B CA 1
ATOM 2333 C C . PRO B 1 151 ? -2.418 13.32 21.781 1 53 151 PRO B C 1
ATOM 2335 O O . PRO B 1 151 ? -1.255 13.562 21.438 1 53 151 PRO B O 1
ATOM 2338 N N . ALA B 1 152 ? -3.436 13.789 21.062 1 52.44 152 ALA B N 1
ATOM 2339 C CA . ALA B 1 152 ? -3.25 15.102 20.453 1 52.44 152 ALA B CA 1
ATOM 2340 C C . ALA B 1 152 ? -2.625 16.094 21.422 1 52.44 152 ALA B C 1
ATOM 2342 O O . ALA B 1 152 ? -2.85 16 22.641 1 52.44 152 ALA B O 1
ATOM 2343 N N . THR B 1 153 ? -1.458 16.469 21.141 1 48.09 153 THR B N 1
ATOM 2344 C CA . THR B 1 153 ? -0.989 17.516 22.031 1 48.09 153 THR B CA 1
ATOM 2345 C C . THR B 1 153 ? -2.125 18.484 22.391 1 48.09 153 THR B C 1
ATOM 2347 O O . THR B 1 153 ? -2.82 18.969 21.5 1 48.09 153 THR B O 1
ATOM 2350 N N . PRO B 1 154 ? -2.58 18.438 23.594 1 40.5 154 PRO B N 1
ATOM 2351 C CA . PRO B 1 154 ? -3.648 19.375 23.969 1 40.5 154 PRO B CA 1
ATOM 2352 C C . PRO B 1 154 ? -3.459 20.75 23.359 1 40.5 154 PRO B C 1
ATOM 2354 O O . PRO B 1 154 ? -2.328 21.25 23.266 1 40.5 154 PRO B O 1
ATOM 2357 N N . GLY B 1 155 ? -4.086 21.109 22.25 1 40.34 155 GLY B N 1
ATOM 2358 C CA . GLY B 1 155 ? -4.062 22.5 21.859 1 40.34 155 GLY B CA 1
ATOM 2359 C C . GLY B 1 155 ? -4.004 23.453 23.047 1 40.34 155 GLY B C 1
ATOM 2360 O O . GLY B 1 155 ? -4.57 23.172 24.109 1 40.34 155 GLY B O 1
ATOM 2361 N N . ARG B 1 156 ? -2.912 24.203 23.25 1 39.53 156 ARG B N 1
ATOM 2362 C CA . ARG B 1 156 ? -2.875 25.203 24.312 1 39.53 156 ARG B CA 1
ATOM 2363 C C . ARG B 1 156 ? -4.203 25.938 24.422 1 39.53 156 ARG B C 1
ATOM 2365 O O . ARG B 1 156 ? -4.664 26.547 23.453 1 39.53 156 ARG B O 1
ATOM 2372 N N . ALA B 1 157 ? -5.211 25.562 25.188 1 40.75 157 ALA B N 1
ATOM 2373 C CA . ALA B 1 157 ? -6.336 26.391 25.609 1 40.75 157 ALA B CA 1
ATOM 2374 C C . ALA B 1 157 ? -5.914 27.859 25.734 1 40.75 157 ALA B C 1
ATOM 2376 O O . ALA B 1 157 ? -4.945 28.172 26.438 1 40.75 157 ALA B O 1
ATOM 2377 N N . SER B 1 158 ? -6.027 28.75 24.734 1 39.03 158 SER B N 1
ATOM 2378 C CA . SER B 1 158 ? -5.883 30.203 24.891 1 39.03 158 SER B CA 1
ATOM 2379 C C . SER B 1 158 ? -6.363 30.641 26.266 1 39.03 158 SER B C 1
ATOM 2381 O O . SER B 1 158 ? -7.508 30.391 26.641 1 39.03 158 SER B O 1
ATOM 2383 N N . ALA B 1 159 ? -5.543 30.75 27.266 1 39.88 159 ALA B N 1
ATOM 2384 C CA . ALA B 1 159 ? -5.82 31.422 28.531 1 39.88 159 ALA B CA 1
ATOM 2385 C C . ALA B 1 159 ? -6.594 32.719 28.297 1 39.88 159 ALA B C 1
ATOM 2387 O O . ALA B 1 159 ? -6.102 33.656 27.641 1 39.88 159 ALA B O 1
ATOM 2388 N N . ALA B 1 160 ? -7.863 32.875 28.219 1 42.5 160 ALA B N 1
ATOM 2389 C CA . ALA B 1 160 ? -8.672 34.062 28.359 1 42.5 160 ALA B CA 1
ATOM 2390 C C . ALA B 1 160 ? -8.102 34.969 29.453 1 42.5 160 ALA B C 1
ATOM 2392 O O . ALA B 1 160 ? -7.84 34.531 30.562 1 42.5 160 ALA B O 1
ATOM 2393 N N . ALA B 1 161 ? -7.293 36.031 29.078 1 42.5 161 ALA B N 1
ATOM 2394 C CA . ALA B 1 161 ? -6.977 37.125 29.984 1 42.5 161 ALA B CA 1
ATOM 2395 C C . ALA B 1 161 ? -8.156 37.438 30.906 1 42.5 161 ALA B C 1
ATOM 2397 O O . ALA B 1 161 ? -9.305 37.469 30.453 1 42.5 161 ALA B O 1
ATOM 2398 N N . PRO B 1 162 ? -7.895 37.531 32.125 1 40.94 162 PRO B N 1
ATOM 2399 C CA . PRO B 1 162 ? -8.969 38.156 32.906 1 40.94 162 PRO B CA 1
ATOM 2400 C C . PRO B 1 162 ? -9.352 39.531 32.406 1 40.94 162 PRO B C 1
ATOM 2402 O O . PRO B 1 162 ? -8.523 40.219 31.781 1 40.94 162 PRO B O 1
#

Organism: Streptomyces collinus (strain DSM 40733 / Tue 365) (NCBI:txid1214242)

Solvent-accessible surface area (backbone atoms only — not comparable to full-atom values): 17036 Å² total; per-residue (Å²): 132,64,69,25,57,27,39,39,41,63,47,39,76,48,59,45,75,41,36,36,72,63,47,65,74,42,72,72,44,76,47,79,32,61,27,40,35,94,87,78,39,77,43,75,47,38,36,32,22,21,46,43,48,60,58,50,58,72,26,33,57,72,53,53,87,89,35,74,59,52,43,25,48,25,33,35,40,38,32,18,74,86,68,50,54,33,49,39,23,43,42,48,37,32,75,62,26,47,41,44,78,33,25,41,20,37,29,48,72,81,41,73,21,40,59,62,19,34,24,40,39,53,63,71,20,45,29,49,70,70,44,32,58,24,29,40,34,39,33,34,41,64,75,69,76,86,62,76,79,71,72,67,72,73,68,77,74,77,75,74,75,132,131,68,69,25,57,26,39,39,43,64,46,39,75,47,61,44,76,40,36,35,72,63,47,66,75,42,72,71,44,75,46,79,32,61,27,39,35,96,86,76,40,77,43,77,47,39,34,30,23,22,45,44,49,60,57,49,58,72,25,34,56,71,54,53,88,89,35,75,57,52,42,26,50,25,32,35,40,38,33,18,74,86,67,51,53,34,49,39,24,43,42,48,37,30,74,62,26,49,40,45,78,34,27,42,21,35,28,48,72,81,39,74,23,40,59,61,18,34,24,42,40,52,64,71,20,44,27,48,69,70,42,32,57,24,30,40,34,40,32,35,40,65,76,69,77,87,63,75,79,72,74,67,72,74,67,73,72,78,76,75,75,130

Nearest PDB structures (foldseek):
  2xts-assembly1_C  TM=7.605E-01  e=1.749E-07  Paracoccus pantotrophus
  1ogp-assembly3_E  TM=7.477E-01  e=1.241E-07  Arabidopsis thaliana
  6y0k-assembly1_AAA-2  TM=6.809E-01  e=4.895E-07  Thermus thermophilus HB8
  4tkn-assembly3_C  TM=3.082E-01  e=2.218E+00  Homo sapiens
  2xts-assembly1_C  TM=7.605E-01  e=1.082E-07  Paracoccus pantotrophus

Secondary structure (DSSP, 8-state):
-PPP-EEEEESBSS-EEE-HHHHHTSPPEEEEEEEEETTTEEEEEEEEE-BHHHHHHHH-B---TT-GGGGGG-EEEEEETTS-EEEEEHHHH-TTTT----EEESEETTEE-TTT--EEE-TT-SBSTT-BSSEEEEEEE------S--------------/-PPP-EEEEESBSS-EEE-HHHHHTSPPEEEEEEEEETTTEEEEEEEEE-BHHHHHHHH-B---TT-GGGGGG-EEEEEETTS-EEEEEHHHH-TTTT----EEESEETTEE-TTT--EEE-TT-SBSTT-BSSEEEEEEE------S--------------

pLDDT: mean 90.59, std 15.5, range [38.06, 98.94]